Protein 5A10 (pdb70)

B-factor: mean 23.56, std 10.32, range [7.49, 71.98]

Secondary structure (DSSP, 8-state):
--SSPPPSS-EEEEEPP--EESPPPP-BS-EEEEETTEEEEE--B-STT-B-----EEEETTTTEEEE----BS--SS--BS-EEEEETTEEEEE--B-TT-PBP-EEEEETTTTEEEEEE-TT-TTSPPPEES-EEEE-SSEEEEE--EE--BTTB---B---EEEEETTTTEEEEPPP--TTSPPEES-EEEEETTEEEEEEEEEPPS-TTSPPBTTB--EEEEEEEEEETTTTEEEE---B-TTPPPS-BS-EEEEETTEEEEE--EEE-BTTBTSS--EE---EEEEETTT-BEEEE--SS--PPSEES-EEEEEEETTEEEEEEE--EETTS-B---EEEEEE-S--

Sequence (352 aa):
SPEFMARTLQGEWMKVEQKGGQVPAPRSSHGIAVIGDKLLYCFGGEDPPYESIDNDLYVFDFNTHTWSIAPANGDVPKTRVLGTRMVAVGTKLYVFGGRNKQLEFEDFYSYDTVKEEWKFLTKLDEKGGPEARTFHSMTSDENHVYVFGGVSKGGLLNATPFRFRTIEAYNIAEGKWAQLPDPGEDFEKRGMAGFLVVQGKLWVFYGFATANDPKIPTLYGSQDYESNRVHCCYDPATQKWTTEVETTGFEKPSRRSCCFAHAAVGKYIIIFGGEIERDPEAHQGPGTLSREGFALDTETLVWERYEGGPIKPSNRGWVASTTTTINGKKGLLVHGGKLMTNERTDEMYFFAVNSST

Radius of gyration: 18.96 Å; Cα contacts (8 Å, |Δi|>4): 1037; chains: 1; bounding box: 60×46×47 Å

Structure (mmCIF, N/CA/C/O backbone):
data_5A10
#
_entry.id   5A10
#
_cell.length_a   119.390
_cell.length_b   48.960
_cell.length_c   68.270
_cell.angle_alpha   90.00
_cell.angle_beta   109.71
_cell.angle_gamma   90.00
#
_symmetry.space_group_name_H-M   'C 1 2 1'
#
loop_
_entity.id
_entity.type
_entity.pdbx_description
1 polymer 'THIOCYANATE FORMING PROTEIN'
2 non-polymer 'ACETATE ION'
3 non-polymer 'SODIUM ION'
4 water water
#
loop_
_atom_site.group_PDB
_atom_site.id
_atom_site.type_symbol
_atom_site.label_atom_id
_atom_site.label_alt_id
_atom_site.label_comp_id
_atom_site.label_asym_id
_atom_site.label_entity_id
_atom_site.label_seq_id
_atom_site.pdbx_PDB_ins_code
_atom_site.Cartn_x
_atom_site.Cartn_y
_atom_site.Cartn_z
_atom_site.occupancy
_atom_site.B_iso_or_equiv
_atom_site.auth_seq_id
_atom_site.auth_comp_id
_atom_site.auth_asym_id
_atom_site.auth_atom_id
_atom_site.pdbx_PDB_model_num
ATOM 1 N N . SER A 1 5 ? 76.812 7.965 -25.321 1.00 71.98 -3 SER A N 1
ATOM 2 C CA . SER A 1 5 ? 76.160 8.415 -24.094 1.00 66.60 -3 SER A CA 1
ATOM 3 C C . SER A 1 5 ? 77.196 8.965 -23.108 1.00 54.67 -3 SER A C 1
ATOM 4 O O . SER A 1 5 ? 78.021 8.211 -22.604 1.00 52.07 -3 SER A O 1
ATOM 7 N N . PRO A 1 6 ? 77.153 10.279 -22.820 1.00 43.49 -2 PRO A N 1
ATOM 8 C CA . PRO A 1 6 ? 78.183 10.832 -21.926 1.00 43.66 -2 PRO A CA 1
ATOM 9 C C . PRO A 1 6 ? 78.078 10.287 -20.509 1.00 43.25 -2 PRO A C 1
ATOM 10 O O . PRO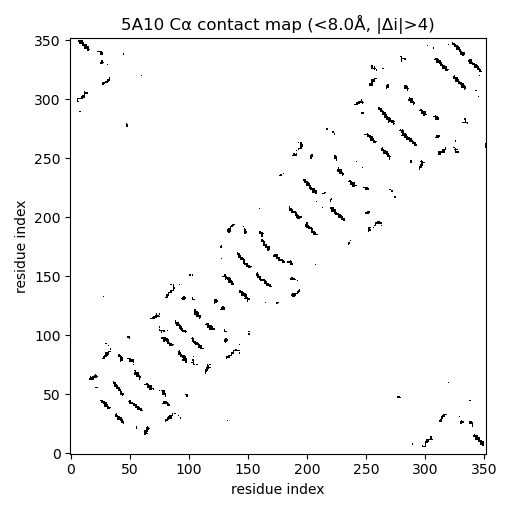 A 1 6 ? 76.998 9.867 -20.093 1.00 42.18 -2 PRO A O 1
ATOM 14 N N . GLU A 1 7 ? 79.183 10.318 -19.768 1.00 44.14 -1 GLU A N 1
ATOM 15 C CA . GLU A 1 7 ? 79.174 9.862 -18.388 1.00 43.90 -1 GLU A CA 1
ATOM 16 C C . GLU A 1 7 ? 78.198 10.689 -17.553 1.00 41.71 -1 GLU A C 1
ATOM 17 O O . GLU A 1 7 ? 77.405 10.141 -16.787 1.00 41.02 -1 GLU A O 1
ATOM 23 N N . PHE A 1 8 ? 78.267 12.010 -17.698 1.00 40.74 0 PHE A N 1
ATOM 24 C CA . PHE A 1 8 ? 77.399 12.911 -16.938 1.00 38.76 0 PHE A CA 1
ATOM 25 C C . PHE A 1 8 ? 76.081 13.126 -17.671 1.00 37.46 0 PHE A C 1
ATOM 26 O O . PHE A 1 8 ? 76.053 13.368 -18.885 1.00 37.76 0 PHE A O 1
ATOM 34 N N . MET A 1 9 ? 74.995 13.022 -16.908 1.00 36.50 1 MET A N 1
ATOM 35 C CA . MET A 1 9 ? 73.626 13.070 -17.425 1.00 38.57 1 MET A CA 1
ATOM 36 C C . MET A 1 9 ? 73.149 14.504 -17.699 1.00 37.14 1 MET A C 1
ATOM 37 O O . MET A 1 9 ? 73.072 15.319 -16.781 1.00 33.63 1 MET A O 1
ATOM 42 N N . ALA A 1 10 ? 72.824 14.811 -18.951 1.00 33.44 2 ALA A N 1
ATOM 43 C CA . ALA A 1 10 ? 72.135 16.063 -19.274 1.00 33.33 2 ALA A CA 1
ATOM 44 C C . ALA A 1 10 ? 70.638 15.890 -19.034 1.00 30.67 2 ALA A C 1
ATOM 45 O O . ALA A 1 10 ? 70.130 14.766 -19.061 1.00 32.57 2 ALA A O 1
ATOM 47 N N . ARG A 1 11 ? 69.920 16.991 -18.806 1.00 29.27 3 ARG A N 1
ATOM 48 C CA . ARG A 1 11 ? 68.476 16.900 -18.585 1.00 28.71 3 ARG A CA 1
ATOM 49 C C . ARG A 1 11 ? 67.725 16.480 -19.853 1.00 30.93 3 ARG A C 1
ATOM 50 O O . ARG A 1 11 ? 68.087 16.868 -20.972 1.00 34.85 3 ARG A O 1
ATOM 58 N N . THR A 1 12 ? 66.674 15.689 -19.658 1.00 27.63 4 THR A N 1
ATOM 59 C CA . THR A 1 12 ? 65.938 15.081 -20.762 1.00 28.14 4 THR A CA 1
ATOM 60 C C . THR A 1 12 ? 64.978 16.053 -21.423 1.00 32.80 4 THR A C 1
ATOM 61 O O . THR A 1 12 ? 65.028 16.245 -22.639 1.00 31.81 4 THR A O 1
ATOM 65 N N . LEU A 1 13 ? 64.100 16.656 -20.623 1.00 29.40 5 LEU A N 1
ATOM 66 C CA . LEU A 1 13 ? 63.185 17.658 -21.138 1.00 27.31 5 LEU A CA 1
ATOM 67 C C . LEU A 1 13 ? 63.916 18.987 -21.231 1.00 27.81 5 LEU A C 1
ATOM 68 O O . LEU A 1 13 ? 64.262 19.597 -20.209 1.00 36.63 5 LEU A O 1
ATOM 73 N N . GLN A 1 14 ? 64.165 19.417 -22.455 1.00 28.96 6 GLN A N 1
ATOM 74 C CA . GLN A 1 14 ? 64.907 20.639 -22.703 1.00 26.29 6 GLN A CA 1
ATOM 75 C C . GLN A 1 14 ? 64.001 21.693 -23.312 1.00 27.79 6 GLN A C 1
ATOM 76 O O . GLN A 1 14 ? 63.098 21.390 -24.084 1.00 29.99 6 GLN A O 1
ATOM 82 N N . GLY A 1 15 ? 64.265 22.939 -22.956 1.00 25.70 7 GLY A N 1
ATOM 83 C CA . GLY A 1 15 ? 63.443 24.029 -23.417 1.00 25.16 7 GLY A CA 1
ATOM 84 C C . GLY A 1 15 ? 63.987 25.343 -22.925 1.00 25.52 7 GLY A C 1
ATOM 85 O O . GLY A 1 15 ? 65.068 25.410 -22.343 1.00 27.18 7 GLY A O 1
ATOM 86 N N . GLU A 1 16 ? 63.226 26.400 -23.154 1.00 25.60 8 GLU A N 1
ATOM 87 C CA . GLU A 1 16 ? 63.667 27.739 -22.830 1.00 22.71 8 GLU A CA 1
ATOM 88 C C . GLU A 1 16 ? 62.530 28.493 -22.158 1.00 23.30 8 GLU A C 1
ATOM 89 O O . GLU A 1 16 ? 61.416 28.548 -22.695 1.00 22.70 8 GLU A O 1
ATOM 95 N N . TRP A 1 17 ? 62.806 29.065 -20.989 1.00 20.94 9 TRP A N 1
ATOM 96 C CA . TRP A 1 17 ? 61.877 29.994 -20.361 1.00 19.95 9 TRP A CA 1
ATOM 97 C C . TRP A 1 17 ? 61.988 31.349 -21.041 1.00 21.06 9 TRP A C 1
ATOM 98 O O . TRP A 1 17 ? 63.088 31.851 -21.278 1.00 22.69 9 TRP A O 1
ATOM 109 N N . MET A 1 18 ? 60.834 31.947 -21.329 1.00 21.57 10 MET A N 1
ATOM 110 C CA . MET A 1 18 ? 60.769 33.263 -21.945 1.00 21.46 10 MET A CA 1
ATOM 111 C C . MET A 1 18 ? 59.786 34.104 -21.153 1.00 22.24 10 MET A C 1
ATOM 112 O O . MET A 1 18 ? 58.755 33.600 -20.709 1.00 20.74 10 MET A O 1
ATOM 117 N N . LYS A 1 19 ? 60.102 35.378 -20.954 1.00 21.42 11 LYS A N 1
ATOM 118 C CA . LYS A 1 19 ? 59.138 36.317 -20.394 1.00 20.03 11 LYS A CA 1
ATOM 119 C C . LYS A 1 19 ? 58.386 36.923 -21.575 1.00 19.75 11 LYS A C 1
ATOM 120 O O . LYS A 1 19 ? 58.994 37.490 -22.484 1.00 21.82 11 LYS A O 1
ATOM 126 N N . VAL A 1 20 ? 57.064 36.779 -21.578 1.00 19.46 12 VAL A N 1
ATOM 127 C CA . VAL A 1 20 ? 56.264 37.256 -22.707 1.00 19.15 12 VAL A CA 1
ATOM 128 C C . VAL A 1 20 ? 56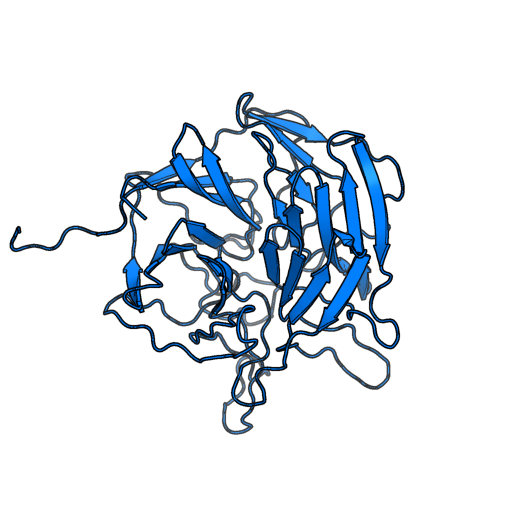.096 38.766 -22.577 1.00 19.52 12 VAL A C 1
ATOM 129 O O . VAL A 1 20 ? 55.608 39.272 -21.566 1.00 18.87 12 VAL A O 1
ATOM 133 N N . GLU A 1 21 ? 56.506 39.487 -23.611 1.00 21.57 13 GLU A N 1
ATOM 134 C CA . GLU A 1 21 ? 56.397 40.936 -23.610 1.00 22.50 13 GLU A CA 1
ATOM 135 C C . GLU A 1 21 ? 54.935 41.344 -23.680 1.00 21.26 13 GLU A C 1
ATOM 136 O O . GLU A 1 21 ? 54.176 40.807 -24.483 1.00 21.35 13 GLU A O 1
ATOM 142 N N . GLN A 1 22 ? 54.548 42.283 -22.826 1.00 20.64 14 GLN A N 1
ATOM 143 C CA . GLN A 1 22 ? 53.219 42.864 -22.857 1.00 22.14 14 GLN A CA 1
ATOM 144 C C . GLN A 1 22 ? 53.357 44.350 -23.145 1.00 29.14 14 GLN A C 1
ATOM 145 O O . GLN A 1 22 ? 53.805 45.126 -22.296 1.00 28.96 14 GLN A O 1
ATOM 151 N N . LYS A 1 23 ? 52.989 44.743 -24.361 1.00 26.25 15 LYS A N 1
ATOM 152 C CA . LYS A 1 23 ? 53.281 46.091 -24.829 1.00 30.58 15 LYS A CA 1
ATOM 153 C C . LYS A 1 23 ? 52.308 47.092 -24.238 1.00 37.17 15 LYS A C 1
ATOM 154 O O . LYS A 1 23 ? 52.689 48.208 -23.889 1.00 56.62 15 LYS A O 1
ATOM 159 N N . GLY A 1 24 ? 51.052 46.691 -24.119 1.00 32.17 16 GLY A N 1
ATOM 160 C CA . GLY A 1 24 ? 50.048 47.539 -23.512 1.00 38.66 16 GLY A CA 1
ATOM 161 C C . GLY A 1 24 ? 48.645 47.178 -23.954 1.00 36.28 16 GLY A C 1
ATOM 162 O O . GLY A 1 24 ? 48.332 46.008 -24.174 1.00 28.01 16 GLY A O 1
ATOM 163 N N . GLY A 1 25 ? 47.808 48.203 -24.093 1.00 40.23 17 GLY A N 1
ATOM 164 C CA . GLY A 1 25 ? 46.396 48.022 -24.390 1.00 39.75 17 GLY A CA 1
ATOM 165 C C . GLY A 1 25 ? 45.561 48.119 -23.125 1.00 39.43 17 GLY A C 1
ATOM 166 O O . GLY A 1 25 ? 45.916 48.835 -22.184 1.00 44.52 17 GLY A O 1
ATOM 167 N N . GLN A 1 26 ? 44.451 47.389 -23.102 1.00 27.29 18 GLN A N 1
ATOM 168 C CA . GLN A 1 26 ? 43.578 47.335 -21.935 1.00 30.12 18 GLN A CA 1
ATOM 169 C C . GLN A 1 26 ? 44.008 46.170 -21.042 1.00 36.44 18 GLN A C 1
ATOM 170 O O . GLN A 1 26 ? 43.353 45.128 -20.980 1.00 32.89 18 GLN A O 1
ATOM 176 N N . VAL A 1 27 ? 45.112 46.399 -20.339 1.00 28.08 19 VAL A N 1
ATOM 177 C CA . VAL A 1 27 ? 45.853 45.389 -19.595 1.00 36.77 19 VAL A CA 1
ATOM 178 C C . VAL A 1 27 ? 45.170 45.012 -18.281 1.00 36.85 19 VAL A C 1
ATOM 179 O O . VAL A 1 27 ? 44.747 45.886 -17.523 1.00 28.11 19 VAL A O 1
ATOM 183 N N . PRO A 1 28 ? 45.073 43.707 -17.991 1.00 25.52 20 PRO A N 1
ATOM 184 C CA . PRO A 1 28 ? 44.363 43.349 -16.760 1.00 19.15 20 PRO A CA 1
ATOM 185 C C . PRO A 1 28 ? 45.167 43.644 -15.496 1.00 18.96 20 PRO A C 1
ATOM 186 O O . PRO A 1 28 ? 46.367 43.404 -15.453 1.00 18.59 20 PRO A O 1
ATOM 190 N N . ALA A 1 29 ? 44.479 44.154 -14.481 1.00 18.74 21 ALA A N 1
ATOM 191 C CA . ALA A 1 29 ? 45.084 44.326 -13.173 1.00 17.36 21 ALA A CA 1
ATOM 192 C C . ALA A 1 29 ? 45.696 43.006 -12.730 1.00 17.42 21 ALA A C 1
ATOM 193 O O . ALA A 1 29 ? 45.206 41.918 -13.093 1.00 17.99 21 ALA A O 1
ATOM 195 N N . PRO A 1 30 ? 46.772 43.079 -11.938 1.00 15.76 22 PRO A N 1
ATOM 196 C CA . PRO A 1 30 ? 47.393 41.852 -11.423 1.00 14.96 22 PRO A CA 1
ATOM 197 C C . PRO A 1 30 ? 46.404 40.973 -10.661 1.00 14.66 22 PRO A C 1
ATOM 198 O O . PRO A 1 30 ? 45.519 41.468 -9.962 1.00 16.18 22 PRO A O 1
ATOM 202 N N . ARG A 1 31 ? 46.552 39.657 -10.779 1.00 12.06 23 ARG A N 1
ATOM 203 C CA . ARG A 1 31 ? 45.578 38.750 -10.202 1.00 11.84 23 ARG A CA 1
ATOM 204 C C . ARG A 1 31 ? 46.178 37.380 -9.977 1.00 11.80 23 ARG A C 1
ATOM 205 O O . ARG A 1 31 ? 47.103 36.981 -10.676 1.00 11.25 23 ARG A O 1
ATOM 213 N N . SER A 1 32 ? 45.615 36.665 -9.014 1.00 11.74 24 SER A N 1
ATOM 214 C CA . SER A 1 32 ? 45.800 35.220 -8.877 1.00 10.42 24 SER A CA 1
ATOM 215 C C . SER A 1 32 ? 44.447 34.517 -8.977 1.00 10.39 24 SER A C 1
ATOM 216 O O . SER A 1 32 ? 43.417 35.163 -9.061 1.00 11.35 24 SER A O 1
ATOM 219 N N . SER A 1 33 ? 44.458 33.195 -8.896 1.00 10.99 25 SER A N 1
ATOM 220 C CA . SER A 1 33 ? 43.229 32.428 -8.706 1.00 9.45 25 SER A CA 1
ATOM 221 C C . SER A 1 33 ? 42.233 32.642 -9.834 1.00 12.30 25 SER A C 1
ATOM 222 O O . SER A 1 33 ? 41.021 32.652 -9.613 1.00 13.76 25 SER A O 1
ATOM 225 N N . HIS A 1 34 ? 42.744 32.767 -11.055 1.00 10.50 26 HIS A N 1
ATOM 226 C CA . HIS A 1 34 ? 41.958 33.081 -12.231 1.00 11.64 26 HIS A CA 1
ATOM 227 C C . HIS A 1 34 ? 42.098 32.006 -13.302 1.00 11.50 26 HIS A C 1
ATOM 228 O O . HIS A 1 34 ? 42.843 31.055 -13.142 1.00 11.83 26 HIS A O 1
ATOM 235 N N . GLY A 1 35 ? 41.359 32.181 -14.394 1.00 11.31 27 GLY A N 1
ATOM 236 C CA . GLY A 1 35 ? 41.429 31.253 -15.505 1.00 12.57 27 GLY A CA 1
ATOM 237 C C . GLY A 1 35 ? 41.956 31.855 -16.789 1.00 10.32 27 GLY A C 1
ATOM 238 O O . GLY A 1 35 ? 41.601 32.976 -17.138 1.00 11.89 27 GLY A O 1
ATOM 239 N N . ILE A 1 36 ? 42.789 31.091 -17.478 1.00 10.72 28 ILE A N 1
ATOM 240 C CA . ILE A 1 36 ? 43.227 31.443 -18.823 1.00 11.38 28 ILE A CA 1
ATOM 241 C C . ILE A 1 36 ? 43.071 30.263 -19.761 1.00 14.00 28 ILE A C 1
ATOM 242 O O . ILE A 1 36 ? 43.045 29.101 -19.338 1.00 13.52 28 ILE A O 1
ATOM 247 N N . ALA A 1 37 ? 42.964 30.581 -21.046 1.00 11.50 29 ALA A N 1
ATOM 248 C CA . ALA A 1 37 ? 42.911 29.563 -22.092 1.00 12.13 29 ALA A CA 1
ATOM 249 C C . ALA A 1 37 ? 43.290 30.216 -23.403 1.00 13.35 29 ALA A C 1
ATOM 250 O O . ALA A 1 37 ? 43.114 31.420 -23.544 1.00 14.25 29 ALA A O 1
ATOM 252 N N . VAL A 1 38 ? 43.802 29.439 -24.362 1.00 13.83 30 VAL A N 1
ATOM 253 C CA . VAL A 1 38 ? 44.188 29.964 -25.663 1.00 15.56 30 VAL A CA 1
ATOM 254 C C . VAL A 1 38 ? 43.358 29.364 -26.776 1.00 15.17 30 VAL A C 1
ATOM 255 O O . VAL A 1 38 ? 43.070 28.163 -26.776 1.00 18.54 30 VAL A O 1
ATOM 259 N N . ILE A 1 39 ? 42.958 30.231 -27.705 1.00 14.11 31 ILE A N 1
ATOM 260 C CA . ILE A 1 39 ? 42.383 29.810 -28.973 1.00 15.92 31 ILE A CA 1
ATOM 261 C C . ILE A 1 39 ? 43.158 30.514 -30.065 1.00 16.72 31 ILE A C 1
ATOM 262 O O . ILE A 1 39 ? 43.229 31.742 -30.105 1.00 17.90 31 ILE A O 1
ATOM 267 N N . GLY A 1 40 ? 43.759 29.722 -30.938 1.00 22.04 32 GLY A N 1
ATOM 268 C CA . GLY A 1 40 ? 44.575 30.270 -31.998 1.00 24.01 32 GLY A CA 1
ATOM 269 C C . GLY A 1 40 ? 45.741 31.016 -31.387 1.00 20.88 32 GLY A C 1
ATOM 270 O O . GLY A 1 40 ? 46.453 30.478 -30.542 1.00 24.76 32 GLY A O 1
ATOM 271 N N . ASP A 1 41 ? 45.927 32.259 -31.813 1.00 21.87 33 ASP A N 1
ATOM 272 C CA . ASP A 1 41 ? 47.019 33.086 -31.310 1.00 20.88 33 ASP A CA 1
ATOM 273 C C . ASP A 1 41 ? 46.565 34.062 -30.219 1.00 22.88 33 ASP A C 1
ATOM 274 O O . ASP A 1 41 ? 47.233 35.065 -29.954 1.00 20.83 33 ASP A O 1
ATOM 279 N N . LYS A 1 42 ? 45.441 33.766 -29.577 1.00 18.10 34 LYS A N 1
ATOM 280 C CA . LYS A 1 42 ? 44.920 34.645 -28.528 1.00 16.95 34 LYS A CA 1
ATOM 281 C C . LYS A 1 42 ? 44.734 33.969 -27.178 1.00 15.92 34 LYS A C 1
ATOM 282 O O . LYS A 1 42 ? 44.164 32.882 -27.077 1.00 16.57 34 LYS A O 1
ATOM 288 N N A LEU A 1 43 ? 45.221 34.638 -26.141 0.62 14.75 35 LEU A N 1
ATOM 289 N N B LEU A 1 43 ? 45.225 34.640 -26.143 0.38 14.78 35 LEU A N 1
ATOM 290 C CA A LEU A 1 43 ? 45.035 34.196 -24.766 0.62 14.23 35 LEU A CA 1
ATOM 291 C CA B LEU A 1 43 ? 45.031 34.224 -24.762 0.38 14.14 35 LEU A CA 1
ATOM 292 C C A LEU A 1 43 ? 43.863 34.946 -24.144 0.62 13.03 35 LEU A C 1
ATOM 293 C C B LEU A 1 43 ? 43.821 34.945 -24.196 0.38 14.49 35 LEU A C 1
ATOM 294 O O A LEU A 1 43 ? 43.784 36.167 -24.232 0.62 17.21 35 LEU A O 1
ATOM 295 O O B LEU A 1 43 ? 43.674 36.150 -24.377 0.38 13.41 35 LEU A O 1
ATOM 304 N N . TYR A 1 44 ? 42.959 34.204 -23.509 1.00 12.43 36 TYR A N 1
ATOM 305 C CA . TYR A 1 44 ? 41.803 34.775 -22.830 1.00 12.91 36 TYR A CA 1
ATOM 306 C C . TYR A 1 44 ? 42.001 34.622 -21.318 1.00 12.51 36 TYR A C 1
ATOM 307 O O . TYR A 1 44 ? 42.567 33.634 -20.854 1.00 11.53 36 TYR A O 1
ATOM 316 N N . CYS A 1 45 ? 41.539 35.618 -20.570 1.00 11.67 37 CYS A N 1
ATOM 317 C CA . CYS A 1 45 ? 41.767 35.705 -19.138 1.00 12.34 37 CYS A CA 1
ATOM 318 C C . CYS A 1 45 ? 40.495 36.177 -18.443 1.00 12.42 37 CYS A C 1
ATOM 319 O O . CYS A 1 45 ? 39.933 37.204 -18.816 1.00 13.25 37 CYS A O 1
ATOM 322 N N . PHE A 1 46 ? 40.063 35.445 -17.424 1.00 11.14 38 PHE A N 1
ATOM 323 C CA . PHE A 1 46 ? 38.833 35.759 -16.698 1.00 11.32 38 PHE A CA 1
ATOM 324 C C . PHE A 1 46 ? 38.962 35.470 -15.204 1.00 11.25 38 PHE A C 1
ATOM 325 O O . PHE A 1 46 ? 39.548 34.458 -14.800 1.00 11.24 38 PHE A O 1
ATOM 333 N N . GLY A 1 47 ? 38.429 36.373 -14.386 1.00 11.98 39 GLY A N 1
ATOM 334 C CA . GLY A 1 47 ? 38.362 36.159 -12.951 1.00 13.64 39 GLY A CA 1
ATOM 335 C C . GLY A 1 47 ? 39.626 36.593 -12.255 1.00 11.85 39 GLY A C 1
ATOM 336 O O . GLY A 1 47 ? 40.556 37.083 -12.878 1.00 12.74 39 GLY A O 1
ATOM 337 N N . GLY A 1 48 ? 39.693 36.359 -10.961 1.00 12.64 40 GLY A N 1
ATOM 338 C CA . GLY A 1 48 ? 40.896 36.691 -10.231 1.00 16.11 40 GLY A CA 1
ATOM 339 C C . GLY A 1 48 ? 40.674 37.220 -8.843 1.00 12.78 40 GLY A C 1
ATOM 340 O O . GLY A 1 48 ? 39.598 37.699 -8.480 1.00 14.07 40 GLY A O 1
ATOM 341 N N . GLU A 1 49 ? 41.758 37.149 -8.086 1.00 13.60 41 GLU A N 1
ATOM 342 C CA . GLU A 1 49 ? 41.818 37.547 -6.678 1.00 13.16 41 GLU A CA 1
ATOM 343 C C . GLU A 1 49 ? 42.920 38.577 -6.446 1.00 13.41 41 GLU A C 1
ATOM 344 O O . GLU A 1 49 ? 44.051 38.354 -6.888 1.00 12.95 41 GLU A O 1
ATOM 350 N N . ASP A 1 50 ? 42.564 39.684 -5.784 1.00 14.25 42 ASP A N 1
ATOM 351 C CA . ASP A 1 50 ? 43.486 40.736 -5.308 1.00 15.55 42 ASP A CA 1
ATOM 352 C C . ASP A 1 50 ? 42.626 41.879 -4.790 1.00 18.07 42 ASP A C 1
ATOM 353 O O . ASP A 1 50 ? 41.782 42.350 -5.532 1.00 18.76 42 ASP A O 1
ATOM 358 N N . PRO A 1 51 ? 42.830 42.336 -3.537 1.00 17.21 43 PRO A N 1
ATOM 359 C CA . PRO A 1 51 ? 43.683 41.776 -2.485 1.00 17.39 43 PRO A CA 1
ATOM 360 C C . PRO A 1 51 ? 43.187 40.401 -2.048 1.00 17.06 43 PRO A C 1
ATOM 361 O O . PRO A 1 51 ? 42.219 39.878 -2.623 1.00 16.50 43 PRO A O 1
ATOM 365 N N . PRO A 1 52 ? 43.839 39.804 -1.048 1.00 16.28 44 PRO A N 1
ATOM 366 C CA . PRO A 1 52 ? 43.402 38.478 -0.608 1.00 18.61 44 PRO A CA 1
ATOM 367 C C . PRO A 1 52 ? 41.917 38.429 -0.274 1.00 16.77 44 PRO A C 1
ATOM 368 O O . PRO A 1 52 ? 41.368 39.340 0.361 1.00 18.99 44 PRO A O 1
ATOM 372 N N . TYR A 1 53 ? 41.290 37.365 -0.770 1.00 16.66 45 TYR A N 1
ATOM 373 C CA . TYR A 1 53 ? 39.879 37.065 -0.534 1.00 18.47 45 TYR A CA 1
ATOM 374 C C . TYR A 1 53 ? 38.904 37.969 -1.288 1.00 19.33 45 TYR A C 1
ATOM 375 O O . TYR A 1 53 ? 37.697 37.807 -1.125 1.00 24.02 45 TYR A O 1
ATOM 384 N N . GLU A 1 54 ? 39.408 38.879 -2.126 1.00 18.48 46 GLU A N 1
ATOM 385 C CA . GLU A 1 54 ? 38.552 39.794 -2.889 1.00 19.05 46 GLU A CA 1
ATOM 386 C C . GLU A 1 54 ? 38.618 39.482 -4.368 1.00 18.28 46 GLU A C 1
ATOM 387 O O . GLU A 1 54 ? 39.708 39.340 -4.935 1.00 18.15 46 GLU A O 1
ATOM 393 N N . SER A 1 55 ? 37.462 39.358 -5.010 1.00 16.56 47 SER A N 1
ATOM 394 C CA . SER A 1 55 ? 37.449 39.283 -6.463 1.00 16.29 47 SER A CA 1
ATOM 395 C C . SER A 1 55 ? 37.638 40.681 -7.065 1.00 15.73 47 SER A C 1
ATOM 396 O O . SER A 1 55 ? 37.666 41.691 -6.348 1.00 19.18 47 SER A O 1
ATOM 399 N N . ILE A 1 56 ? 37.755 40.738 -8.390 1.00 17.92 48 ILE A N 1
ATOM 400 C CA . ILE A 1 56 ? 38.221 41.946 -9.073 1.00 16.97 48 ILE A CA 1
ATOM 401 C C . ILE A 1 56 ? 37.241 42.473 -10.126 1.00 17.55 48 ILE A C 1
ATOM 402 O O . ILE A 1 56 ? 36.759 43.615 -10.039 1.00 20.60 48 ILE A O 1
ATOM 407 N N . ASP A 1 57 ? 36.951 41.655 -11.132 1.00 15.89 49 ASP A N 1
ATOM 408 C CA . ASP A 1 57 ? 36.188 42.118 -12.269 1.00 15.80 49 ASP A CA 1
ATOM 409 C C . ASP A 1 57 ? 35.554 40.921 -12.986 1.00 15.11 49 ASP A C 1
ATOM 410 O O . ASP A 1 57 ? 35.741 39.774 -12.566 1.00 16.38 49 ASP A O 1
ATOM 415 N N . ASN A 1 58 ? 34.785 41.185 -14.040 1.00 15.46 50 ASN A N 1
ATOM 416 C CA . ASN A 1 58 ? 34.217 40.121 -14.858 1.00 15.70 50 ASN A CA 1
ATOM 417 C C . ASN A 1 58 ? 34.413 40.380 -16.346 1.00 15.97 50 ASN A C 1
ATOM 418 O O . ASN A 1 58 ? 33.717 39.810 -17.179 1.00 15.69 50 ASN A O 1
ATOM 423 N N . ASP A 1 59 ? 35.407 41.196 -16.679 1.00 14.19 51 ASP A N 1
ATOM 424 C CA . ASP A 1 59 ? 35.793 41.383 -18.072 1.00 14.41 51 ASP A CA 1
ATOM 425 C C . ASP A 1 59 ? 36.484 40.141 -18.585 1.00 13.37 51 ASP A C 1
ATOM 426 O O . ASP A 1 59 ? 37.128 39.402 -17.826 1.00 13.88 51 ASP A O 1
ATOM 431 N N . LEU A 1 60 ? 36.337 39.901 -19.874 1.00 13.97 52 LEU A N 1
ATOM 432 C CA . LEU A 1 60 ? 37.097 38.866 -20.553 1.00 12.89 52 LEU A CA 1
ATOM 433 C C . LEU A 1 60 ? 38.244 39.532 -21.292 1.00 14.83 52 LEU A C 1
ATOM 434 O O . LEU A 1 60 ? 38.047 40.185 -22.306 1.00 14.51 52 LEU A O 1
ATOM 439 N N . TYR A 1 61 ? 39.444 39.397 -20.752 1.00 13.02 53 TYR A N 1
ATOM 440 C CA . TYR A 1 61 ? 40.615 40.025 -21.353 1.00 13.44 53 TYR A CA 1
ATOM 441 C C . TYR A 1 61 ? 41.223 39.132 -22.418 1.00 14.58 53 TYR A C 1
ATOM 442 O O . TYR A 1 61 ? 41.252 37.907 -22.265 1.00 13.42 53 TYR A O 1
ATOM 451 N N . VAL A 1 62 ? 41.745 39.741 -23.476 1.00 14.39 54 VAL A N 1
ATOM 452 C CA . VAL A 1 62 ? 42.274 39.008 -24.616 1.00 17.03 54 VAL A CA 1
ATOM 453 C C . VAL A 1 62 ? 43.676 39.521 -24.950 1.00 16.26 54 VAL A C 1
ATOM 454 O O . VAL A 1 62 ? 43.849 40.720 -25.187 1.00 17.05 54 VAL A O 1
ATOM 458 N N . PHE A 1 63 ? 44.667 38.631 -24.942 1.00 15.86 55 PHE A N 1
ATOM 459 C CA . PHE A 1 63 ? 46.047 38.966 -25.293 1.00 16.68 55 PHE A CA 1
ATOM 460 C C . PHE A 1 63 ? 46.382 38.324 -26.632 1.00 16.04 55 PHE A C 1
ATOM 461 O O . PHE A 1 63 ? 46.216 37.120 -26.807 1.00 18.77 55 PHE A O 1
ATOM 469 N N . ASP A 1 64 ? 46.811 39.137 -27.586 1.00 18.50 56 ASP A N 1
ATOM 470 C CA . ASP A 1 64 ? 47.217 38.647 -28.893 1.00 18.94 56 ASP A CA 1
ATOM 471 C C . ASP A 1 64 ? 48.726 38.425 -28.881 1.00 19.15 56 ASP A C 1
ATOM 472 O O . ASP A 1 64 ? 49.481 39.364 -28.643 1.00 19.17 56 ASP A O 1
ATOM 477 N N . PHE A 1 65 ? 49.162 37.196 -29.154 1.00 18.53 57 PHE A N 1
ATOM 478 C CA . PHE A 1 65 ? 50.586 36.866 -29.114 1.00 19.17 57 PHE A CA 1
ATOM 479 C C . PHE A 1 65 ? 51.381 37.401 -30.288 1.00 23.24 57 PHE A C 1
ATOM 480 O O . PHE A 1 65 ? 52.603 37.469 -30.212 1.00 23.92 57 PHE A O 1
ATOM 488 N N . ASN A 1 66 ? 50.709 37.765 -31.373 1.00 22.44 58 ASN A N 1
ATOM 489 C CA . ASN A 1 66 ? 51.413 38.372 -32.494 1.00 24.06 58 ASN A CA 1
ATOM 490 C C . ASN A 1 66 ? 51.670 39.856 -32.245 1.00 23.60 58 ASN A C 1
ATOM 491 O O . ASN A 1 66 ? 52.726 40.365 -32.600 1.00 26.24 58 ASN A O 1
ATOM 496 N N . THR A 1 67 ? 50.710 40.541 -31.630 1.00 22.75 59 THR A N 1
ATOM 497 C CA . THR A 1 67 ? 50.818 41.983 -31.406 1.00 23.31 59 THR A CA 1
ATOM 498 C C . THR A 1 67 ? 51.341 42.308 -30.012 1.00 23.13 59 THR A C 1
ATOM 499 O O . THR A 1 67 ? 51.777 43.425 -29.755 1.00 23.40 59 THR A O 1
ATOM 503 N N . HIS A 1 68 ? 51.287 41.317 -29.125 1.00 21.26 60 HIS A N 1
ATOM 504 C CA . HIS A 1 68 ? 51.674 41.477 -27.720 1.00 22.32 60 HIS A CA 1
ATOM 505 C C . HIS A 1 68 ? 50.873 42.575 -27.020 1.00 22.93 60 HIS A C 1
ATOM 506 O O . HIS A 1 68 ? 51.392 43.280 -26.165 1.00 21.61 60 HIS A O 1
ATOM 513 N N . THR A 1 69 ? 49.596 42.696 -27.372 1.00 21.42 61 THR A N 1
ATOM 514 C CA . THR A 1 69 ? 48.725 43.693 -26.756 1.00 19.75 61 THR A CA 1
ATOM 515 C C . THR A 1 69 ? 47.429 43.074 -26.222 1.00 20.37 61 THR A C 1
ATOM 516 O O . THR A 1 69 ? 46.953 42.044 -26.727 1.00 19.60 61 THR A O 1
ATOM 520 N N . TRP A 1 70 ? 46.861 43.739 -25.216 1.00 20.06 62 TRP A N 1
ATOM 521 C CA . TRP A 1 70 ? 45.625 43.314 -24.559 1.00 19.08 62 TRP A CA 1
ATOM 522 C C . TRP A 1 70 ? 44.427 44.124 -25.038 1.00 21.58 62 TRP A C 1
ATOM 523 O O . TRP A 1 70 ? 44.550 45.321 -25.363 1.00 22.48 62 TRP A O 1
ATOM 534 N N . SER A 1 71 ? 43.269 43.471 -25.049 1.00 19.02 63 SER A N 1
ATOM 535 C CA . SER A 1 71 ? 41.992 44.146 -25.319 1.00 18.65 63 SER A CA 1
ATOM 536 C C . SER A 1 71 ? 40.939 43.485 -24.438 1.00 16.98 63 SER A C 1
ATOM 537 O O . SER A 1 71 ? 41.234 42.491 -23.750 1.00 16.69 63 SER A O 1
ATOM 540 N N . ILE A 1 72 ? 39.732 44.036 -24.416 1.00 18.23 64 ILE A N 1
ATOM 541 C CA . ILE A 1 72 ? 38.620 43.455 -23.668 1.00 16.33 64 ILE A CA 1
ATOM 542 C C . ILE A 1 72 ? 37.588 42.958 -24.672 1.00 18.41 64 ILE A C 1
ATOM 543 O O . ILE A 1 72 ? 37.163 43.711 -25.548 1.00 19.91 64 ILE A O 1
ATOM 548 N N . ALA A 1 73 ? 37.217 41.687 -24.563 1.00 16.33 65 ALA A N 1
ATOM 549 C CA . ALA A 1 73 ? 36.272 41.082 -25.485 1.00 16.52 65 ALA A CA 1
ATOM 550 C C . ALA A 1 73 ? 34.898 41.711 -25.287 1.00 17.58 65 ALA A C 1
ATOM 551 O O . ALA A 1 73 ? 34.522 42.035 -24.171 1.00 18.09 65 ALA A O 1
ATOM 553 N N . PRO A 1 74 ? 34.136 41.882 -26.372 1.00 18.62 66 PRO A N 1
ATOM 554 C CA . PRO A 1 74 ? 32.804 42.471 -26.229 1.00 18.39 66 PRO A CA 1
ATOM 555 C C . PRO A 1 74 ? 31.951 41.723 -25.195 1.00 16.70 66 PRO A C 1
ATOM 556 O O . PRO A 1 74 ? 31.808 40.503 -25.259 1.00 18.01 66 PRO A O 1
ATOM 560 N N . ALA A 1 75 ? 31.400 42.475 -24.244 1.00 18.40 67 ALA A N 1
ATOM 561 C CA . ALA A 1 75 ? 30.592 41.910 -23.169 1.00 18.37 67 ALA A CA 1
ATOM 562 C C . ALA A 1 75 ? 29.125 41.788 -23.583 1.00 20.47 67 ALA A C 1
ATOM 563 O O . ALA A 1 75 ? 28.235 42.438 -23.013 1.00 22.49 67 ALA A O 1
ATOM 565 N N . ASN A 1 76 ? 28.895 40.951 -24.586 1.00 17.36 68 ASN A N 1
ATOM 566 C CA . ASN A 1 76 ? 27.559 40.705 -25.130 1.00 20.28 68 ASN A CA 1
ATOM 567 C C . ASN A 1 76 ? 26.993 39.397 -24.626 1.00 18.48 68 ASN A C 1
ATOM 568 O O . ASN A 1 76 ? 27.726 38.532 -24.180 1.00 16.56 68 ASN A O 1
ATOM 573 N N . GLY A 1 77 ? 25.680 39.255 -24.706 1.00 20.82 69 GLY A N 1
ATOM 574 C CA . GLY A 1 77 ? 25.006 38.036 -24.295 1.00 19.65 69 GLY A CA 1
ATOM 575 C C . GLY A 1 77 ? 24.765 37.993 -22.794 1.00 21.39 69 GLY A C 1
ATOM 576 O O . GLY A 1 77 ? 24.577 39.025 -22.149 1.00 21.75 69 GLY A O 1
ATOM 577 N N . ASP A 1 78 ? 24.800 36.785 -22.238 1.00 17.82 70 ASP A N 1
ATOM 578 C CA . ASP A 1 78 ? 24.580 36.571 -20.811 1.00 18.60 70 ASP A CA 1
ATOM 579 C C . ASP A 1 78 ? 25.887 36.794 -20.053 1.00 17.65 70 ASP A C 1
ATOM 580 O O . ASP A 1 78 ? 26.597 35.829 -19.726 1.00 17.65 70 ASP A O 1
ATOM 585 N N . VAL A 1 79 ? 26.233 38.051 -19.792 1.00 19.34 71 VAL A N 1
ATOM 586 C CA . VAL A 1 79 ? 27.490 38.354 -19.106 1.00 19.79 71 VAL A CA 1
ATOM 587 C C . VAL A 1 79 ? 27.492 37.690 -17.733 1.00 16.69 71 VAL A C 1
ATOM 588 O O . VAL A 1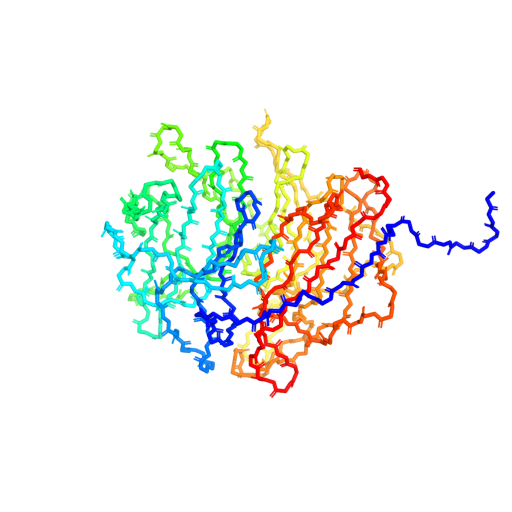 79 ? 26.512 37.793 -17.001 1.00 18.78 71 VAL A O 1
ATOM 592 N N . PRO A 1 80 ? 28.584 37.002 -17.372 1.00 17.29 72 PRO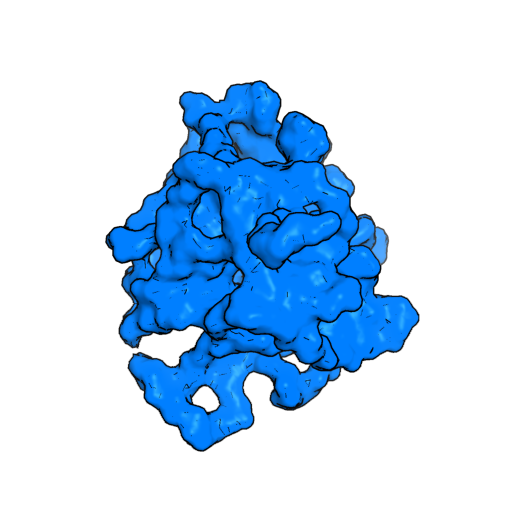 A N 1
ATOM 593 C CA . PRO A 1 80 ? 28.581 36.318 -16.074 1.00 20.02 72 PRO A CA 1
ATOM 594 C C . PRO A 1 80 ? 28.246 37.276 -14.943 1.00 21.02 72 PRO A C 1
ATOM 595 O O . PRO A 1 80 ? 28.785 38.376 -14.902 1.00 21.77 72 PRO A O 1
ATOM 599 N N . LYS A 1 81 ? 27.345 36.870 -14.057 1.00 19.36 73 LYS A N 1
ATOM 600 C CA . LYS A 1 81 ? 26.719 37.843 -13.153 1.00 19.91 73 LYS A CA 1
ATOM 601 C C . LYS A 1 81 ? 27.535 38.180 -11.907 1.00 23.65 73 LYS A C 1
ATOM 602 O O . LYS A 1 81 ? 27.188 39.097 -11.168 1.00 23.95 73 LYS A O 1
ATOM 608 N N . THR A 1 82 ? 28.625 37.460 -11.697 1.00 19.70 74 THR A N 1
ATOM 609 C CA . THR A 1 82 ? 29.418 37.578 -10.473 1.00 17.20 74 THR A CA 1
ATOM 610 C C . THR A 1 82 ? 30.903 37.767 -10.826 1.00 19.10 74 THR A C 1
ATOM 611 O O . THR A 1 82 ? 31.424 37.136 -11.759 1.00 16.13 74 THR A O 1
ATOM 615 N N . ARG A 1 83 ? 31.583 38.646 -10.090 1.00 17.32 75 ARG A N 1
ATOM 616 C CA . ARG A 1 83 ? 33.038 38.795 -10.194 1.00 17.80 75 ARG A CA 1
ATOM 617 C C . ARG A 1 83 ? 33.633 37.792 -9.232 1.00 16.24 75 ARG A C 1
ATOM 618 O O . ARG A 1 83 ? 33.344 37.849 -8.032 1.00 17.69 75 ARG A O 1
ATOM 626 N N . VAL A 1 84 ? 34.427 36.860 -9.747 1.00 14.19 76 VAL A N 1
ATOM 627 C CA . VAL A 1 84 ? 34.853 35.721 -8.943 1.00 16.24 76 VAL A CA 1
ATOM 628 C C . VAL A 1 84 ? 36.351 35.502 -8.896 1.00 13.73 76 VAL A C 1
ATOM 629 O O . VAL A 1 84 ? 37.109 35.866 -9.819 1.00 13.72 76 VAL A O 1
ATOM 633 N N . LEU A 1 85 ? 36.747 34.872 -7.790 1.00 14.45 77 LEU A N 1
ATOM 634 C CA . LEU A 1 85 ? 38.081 34.303 -7.600 1.00 14.42 77 LEU A CA 1
ATOM 635 C C . LEU A 1 85 ? 37.951 32.785 -7.513 1.00 13.57 77 LEU A C 1
ATOM 636 O O . LEU A 1 85 ? 36.874 32.264 -7.244 1.00 14.84 77 LEU A O 1
ATOM 641 N N . GLY A 1 86 ? 39.051 32.067 -7.684 1.00 13.01 78 GLY A N 1
ATOM 642 C CA . GLY A 1 86 ? 39.009 30.616 -7.600 1.00 12.62 78 GLY A CA 1
ATOM 643 C C . GLY A 1 86 ? 38.269 30.002 -8.773 1.00 12.00 78 GLY A C 1
ATOM 644 O O . GLY A 1 86 ? 37.700 28.903 -8.651 1.00 12.68 78 GLY A O 1
ATOM 645 N N . THR A 1 87 ? 38.236 30.715 -9.900 1.00 12.25 79 THR A N 1
ATOM 646 C CA . THR A 1 87 ? 37.562 30.256 -11.094 1.00 12.16 79 THR A CA 1
ATOM 647 C C . THR A 1 87 ? 38.573 29.667 -12.073 1.00 12.49 79 THR A C 1
ATOM 648 O O . THR A 1 87 ? 39.793 29.842 -11.923 1.00 11.57 79 THR A O 1
ATOM 652 N N . ARG A 1 88 ? 38.039 28.962 -13.067 1.00 11.38 80 ARG A N 1
ATOM 653 C CA . ARG A 1 88 ? 38.836 28.380 -14.140 1.00 10.69 80 ARG A CA 1
ATOM 654 C C . ARG A 1 88 ? 38.099 28.506 -15.467 1.00 10.77 80 ARG A C 1
ATOM 655 O O . ARG A 1 88 ? 36.891 28.690 -15.505 1.00 13.04 80 ARG A O 1
ATOM 663 N N . MET A 1 89 ? 38.862 28.428 -16.543 1.00 12.12 81 MET A N 1
ATOM 664 C CA . MET A 1 89 ? 38.323 28.585 -17.881 1.00 12.55 81 MET A CA 1
ATOM 665 C C . MET A 1 89 ? 39.105 27.700 -18.833 1.00 11.88 81 MET A C 1
ATOM 666 O O . MET A 1 89 ? 40.343 27.644 -18.767 1.00 15.11 81 MET A O 1
ATOM 671 N N . VAL A 1 90 ? 38.397 26.974 -19.696 1.00 11.61 82 VAL A N 1
ATOM 672 C CA . VAL A 1 90 ? 39.046 26.185 -20.719 1.00 11.06 82 VAL A CA 1
ATOM 673 C C . VAL A 1 90 ? 38.512 26.529 -22.098 1.00 11.38 82 VAL A C 1
ATOM 674 O O . VAL A 1 90 ? 37.437 27.122 -22.229 1.00 14.26 82 VAL A O 1
ATOM 678 N N . ALA A 1 91 ? 39.272 26.152 -23.126 1.00 11.24 83 ALA A N 1
ATOM 679 C CA . ALA A 1 91 ? 38.878 26.360 -24.506 1.00 11.67 83 ALA A CA 1
ATOM 680 C C . ALA A 1 91 ? 38.649 25.025 -25.197 1.00 14.67 83 ALA A C 1
ATOM 681 O O . ALA A 1 91 ? 39.466 24.114 -25.092 1.00 16.42 83 ALA A O 1
ATOM 683 N N . VAL A 1 92 ? 37.552 24.924 -25.946 1.00 13.55 84 VAL A N 1
ATOM 684 C CA . VAL A 1 92 ? 37.325 23.802 -26.846 1.00 13.96 84 VAL A CA 1
ATOM 685 C C . VAL A 1 92 ? 36.813 24.396 -28.147 1.00 14.03 84 VAL A C 1
ATOM 686 O O . VAL A 1 92 ? 35.793 25.092 -28.172 1.00 13.95 84 VAL A O 1
ATOM 690 N N . GLY A 1 93 ? 37.525 24.137 -29.231 1.00 17.29 85 GLY A N 1
ATOM 691 C CA . GLY A 1 93 ? 37.166 24.732 -30.505 1.00 16.31 85 GLY A CA 1
ATOM 692 C C . GLY A 1 93 ? 37.281 26.237 -30.410 1.00 17.01 85 GLY A C 1
ATOM 693 O O . GLY A 1 93 ? 38.307 26.746 -29.959 1.00 18.56 85 GLY A O 1
ATOM 694 N N . THR A 1 94 ? 36.22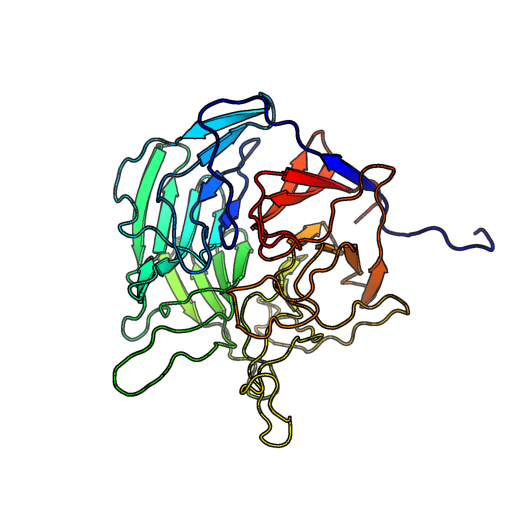9 26.960 -30.776 1.00 17.10 86 THR A N 1
ATOM 695 C CA . THR A 1 94 ? 36.259 28.422 -30.733 1.00 16.85 86 THR A CA 1
ATOM 696 C C . THR A 1 94 ? 35.470 28.984 -29.547 1.00 14.71 86 THR A C 1
ATOM 697 O O . THR A 1 94 ? 35.223 30.188 -29.476 1.00 15.79 86 THR A O 1
ATOM 701 N N . LYS A 1 95 ? 35.128 28.109 -28.606 1.00 13.29 87 LYS A N 1
ATOM 702 C CA . LYS A 1 95 ? 34.424 28.523 -27.398 1.00 13.91 87 LYS A CA 1
ATOM 703 C C . LYS A 1 95 ? 35.264 28.363 -26.141 1.00 13.43 87 LYS A C 1
ATOM 704 O O . LYS A 1 95 ? 36.029 27.412 -25.998 1.00 13.80 87 LYS A O 1
ATOM 710 N N . LEU A 1 96 ? 35.092 29.328 -25.240 1.00 11.67 88 LEU A N 1
ATOM 711 C CA . LEU A 1 96 ? 35.639 29.271 -23.888 1.00 11.16 88 LEU A CA 1
ATOM 712 C C . LEU A 1 96 ? 34.537 28.840 -22.953 1.00 12.78 88 LEU A C 1
ATOM 713 O O . LEU A 1 96 ? 33.379 29.174 -23.181 1.00 13.43 88 LEU A O 1
ATOM 718 N N . TYR A 1 97 ? 34.906 28.129 -21.888 1.00 11.44 89 TYR A N 1
ATOM 719 C CA . TYR A 1 97 ? 33.964 27.661 -20.873 1.00 11.74 89 TYR A CA 1
ATOM 720 C C . TYR A 1 97 ? 34.477 28.066 -19.512 1.00 12.73 89 TYR A C 1
ATOM 721 O O . TYR A 1 97 ? 35.596 27.701 -19.140 1.00 13.09 89 TYR A O 1
ATOM 730 N N . VAL A 1 98 ? 33.640 28.802 -18.784 1.00 11.21 90 VAL A N 1
ATOM 731 C CA . VAL A 1 98 ? 33.952 29.287 -17.441 1.00 12.42 90 VAL A CA 1
ATOM 732 C C . VAL A 1 98 ? 33.055 28.540 -16.449 1.00 11.16 90 VAL A C 1
ATOM 733 O O . VAL A 1 98 ? 31.839 28.399 -16.672 1.00 12.60 90 VAL A O 1
ATOM 737 N N . PHE A 1 99 ? 33.652 28.024 -15.367 1.00 10.95 91 PHE A N 1
ATOM 738 C CA . PHE A 1 99 ? 32.911 27.292 -14.335 1.00 11.54 91 PHE A CA 1
ATOM 739 C C . PHE A 1 99 ? 33.347 27.749 -12.951 1.00 13.07 91 PHE A C 1
ATOM 740 O O . PHE A 1 99 ? 34.533 27.733 -12.649 1.00 12.62 91 PHE A O 1
ATOM 748 N N . GLY A 1 100 ? 32.387 28.146 -12.116 1.00 13.57 92 GLY A N 1
ATOM 749 C CA . GLY A 1 100 ? 32.635 28.281 -10.696 1.00 13.74 92 GLY A CA 1
ATOM 750 C C . GLY A 1 100 ? 33.549 29.418 -10.304 1.00 14.15 92 GLY A C 1
ATOM 751 O O . GLY A 1 100 ? 33.750 30.387 -11.050 1.00 13.45 92 GLY A O 1
ATOM 752 N N . GLY A 1 101 ? 34.124 29.274 -9.120 1.00 13.31 93 GLY A N 1
ATOM 753 C CA . GLY A 1 101 ? 34.715 30.399 -8.420 1.00 14.34 93 GLY A CA 1
ATOM 754 C C . GLY A 1 101 ? 33.618 31.104 -7.643 1.00 17.14 93 GLY A C 1
ATOM 755 O O . GLY A 1 101 ? 32.420 30.896 -7.885 1.00 16.55 93 GLY A O 1
ATOM 756 N N . ARG A 1 102 ? 34.012 31.939 -6.705 1.00 15.50 94 ARG A N 1
ATOM 757 C CA . ARG A 1 102 ? 33.048 32.677 -5.922 1.00 16.09 94 ARG A CA 1
ATOM 758 C C . ARG A 1 102 ? 33.593 34.047 -5.576 1.00 17.66 94 ARG A C 1
ATOM 759 O O . ARG A 1 102 ? 34.792 34.337 -5.780 1.00 16.46 94 ARG A O 1
ATOM 767 N N . ASN A 1 103 ? 32.718 34.904 -5.055 1.00 18.11 95 ASN A N 1
ATOM 768 C CA . ASN A 1 103 ? 33.163 36.147 -4.459 1.00 19.22 95 ASN A CA 1
ATOM 769 C C . ASN A 1 103 ? 33.185 36.039 -2.935 1.00 20.24 95 ASN A C 1
ATOM 770 O O . ASN A 1 103 ? 32.880 34.986 -2.355 1.00 19.63 95 ASN A O 1
ATOM 775 N N . LYS A 1 104 ? 33.588 37.126 -2.290 1.00 20.28 96 LYS A N 1
ATOM 776 C CA . LYS A 1 104 ? 33.704 37.168 -0.844 1.00 21.33 96 LYS A CA 1
ATOM 777 C C . LYS A 1 104 ? 32.353 36.957 -0.154 1.00 22.92 96 LYS A C 1
ATOM 778 O O . LYS A 1 104 ? 32.273 36.490 0.978 1.00 24.60 96 LYS A O 1
ATOM 784 N N . GLN A 1 105 ? 31.285 37.271 -0.878 1.00 22.57 97 GLN A N 1
ATOM 785 C CA . GLN A 1 105 ? 29.935 37.124 -0.371 1.00 23.82 97 GLN A CA 1
ATOM 786 C C . GLN A 1 105 ? 29.369 35.732 -0.648 1.00 24.66 97 GLN A C 1
ATOM 787 O O . GLN A 1 105 ? 28.173 35.496 -0.456 1.00 25.91 97 GLN A O 1
ATOM 793 N N . LEU A 1 106 ? 30.228 34.825 -1.102 1.00 21.87 98 LEU A N 1
ATOM 794 C CA . LEU A 1 106 ? 29.901 33.404 -1.218 1.00 22.34 98 LEU A CA 1
ATOM 795 C C . LEU A 1 106 ? 28.891 33.129 -2.334 1.00 24.08 98 LEU A C 1
ATOM 796 O O . LEU A 1 106 ? 28.172 32.120 -2.317 1.00 25.81 98 LEU A O 1
ATOM 801 N N . GLU A 1 107 ? 28.852 34.030 -3.309 1.00 20.56 99 GLU A N 1
ATOM 802 C CA . GLU A 1 107 ? 28.114 33.794 -4.551 1.00 20.68 99 GLU A CA 1
ATOM 803 C C . GLU A 1 107 ? 29.036 33.152 -5.571 1.00 19.44 99 GLU A C 1
ATOM 804 O O . GLU A 1 107 ? 30.119 33.673 -5.828 1.00 19.66 99 GLU A O 1
ATOM 810 N N . PHE A 1 108 ? 28.606 32.029 -6.133 1.00 20.07 100 PHE A N 1
ATOM 811 C CA . PHE A 1 108 ? 29.415 31.241 -7.036 1.00 18.16 100 PHE A CA 1
ATOM 812 C C . PHE A 1 108 ? 29.028 31.516 -8.492 1.00 18.83 100 PHE A C 1
ATOM 813 O O . PHE A 1 108 ? 27.859 31.730 -8.793 1.00 18.85 100 PHE A O 1
ATOM 821 N N . GLU A 1 109 ? 30.006 31.512 -9.393 1.00 16.36 101 GLU A N 1
ATOM 822 C CA . GLU A 1 109 ? 29.725 31.646 -10.823 1.00 14.18 101 GLU A CA 1
ATOM 823 C C . GLU A 1 109 ? 29.138 30.360 -11.351 1.00 17.53 101 GLU A C 1
ATOM 824 O O . GLU A 1 109 ? 29.640 29.266 -11.066 1.00 18.30 101 GLU A O 1
ATOM 830 N N . ASP A 1 110 ? 28.098 30.505 -12.160 1.00 15.01 102 ASP A N 1
ATOM 831 C CA . ASP A 1 110 ? 27.532 29.365 -12.858 1.00 14.86 102 ASP A CA 1
ATOM 832 C C . ASP A 1 110 ? 28.388 29.025 -14.080 1.00 13.34 102 ASP A C 1
ATOM 833 O O . ASP A 1 110 ? 29.517 29.517 -14.207 1.00 17.25 102 ASP A O 1
ATOM 838 N N . PHE A 1 111 ? 27.859 28.183 -14.960 1.00 13.68 103 PHE A N 1
ATOM 839 C CA . PHE A 1 111 ? 28.593 27.672 -16.117 1.00 12.74 103 PHE A CA 1
ATOM 840 C C . PHE A 1 111 ? 28.188 28.451 -17.358 1.00 14.01 103 PHE A C 1
ATOM 841 O O . PHE A 1 111 ? 27.016 28.478 -17.728 1.00 14.30 103 PHE A O 1
ATOM 849 N N . TYR A 1 112 ? 29.172 29.099 -17.983 1.00 13.25 104 TYR A N 1
ATOM 850 C CA . TYR A 1 112 ? 28.967 29.945 -19.174 1.00 12.40 104 TYR A CA 1
ATOM 851 C C . TYR A 1 112 ? 29.939 29.564 -20.269 1.00 12.24 104 TYR A C 1
ATOM 852 O O . TYR A 1 112 ? 31.064 29.131 -19.982 1.00 12.76 104 TYR A O 1
ATOM 861 N N . SER A 1 113 ? 29.534 29.761 -21.521 1.00 12.21 105 SER A N 1
ATOM 862 C CA . SER A 1 113 ? 30.486 29.775 -22.629 1.00 11.98 105 SER A CA 1
ATOM 863 C C . SER A 1 113 ? 30.649 31.172 -23.208 1.00 12.17 105 SER A C 1
ATOM 864 O O . SER A 1 113 ? 29.742 32.002 -23.112 1.00 13.75 105 SER A O 1
ATOM 867 N N . TYR A 1 114 ? 31.795 31.426 -23.823 1.00 11.99 106 TYR A N 1
ATOM 868 C CA . TYR A 1 114 ? 31.988 32.621 -24.638 1.00 14.30 106 TYR A CA 1
ATOM 869 C C . TYR A 1 114 ? 32.364 32.167 -26.032 1.00 14.40 106 TYR A C 1
ATOM 870 O O . TYR A 1 114 ? 33.327 31.432 -26.213 1.00 13.52 106 TYR A O 1
ATOM 879 N N . ASP A 1 115 ? 31.592 32.619 -27.012 1.00 14.65 107 ASP A N 1
ATOM 880 C CA . ASP A 1 115 ? 31.844 32.301 -28.412 1.00 15.28 107 ASP A CA 1
ATOM 881 C C . ASP A 1 115 ? 32.785 33.363 -28.970 1.00 16.17 107 ASP A C 1
ATOM 882 O O . ASP A 1 115 ? 32.404 34.527 -29.098 1.00 16.52 107 ASP A O 1
ATOM 887 N N . THR A 1 116 ? 34.013 32.967 -29.288 1.00 14.83 108 THR A N 1
ATOM 888 C CA . THR A 1 116 ? 35.028 33.931 -29.710 1.00 18.46 108 THR A CA 1
ATOM 889 C C . THR A 1 116 ? 34.813 34.431 -31.130 1.00 22.73 108 THR A C 1
ATOM 890 O O . THR A 1 116 ? 35.425 35.424 -31.524 1.00 27.01 108 THR A O 1
ATOM 894 N N . VAL A 1 117 ? 33.969 33.748 -31.894 1.00 20.64 109 VAL A N 1
ATOM 895 C CA . VAL A 1 117 ? 33.661 34.177 -33.259 1.00 21.50 109 VAL A CA 1
ATOM 896 C C . VAL A 1 117 ? 32.569 35.235 -33.226 1.00 25.39 109 VAL A C 1
ATOM 897 O O . VAL A 1 117 ? 32.730 36.327 -33.783 1.00 28.34 109 VAL A O 1
ATOM 901 N N . LYS A 1 118 ? 31.447 34.902 -32.598 1.00 23.53 110 LYS A N 1
ATOM 902 C CA . LYS A 1 118 ? 30.308 35.810 -32.502 1.00 22.25 110 LYS A CA 1
ATOM 903 C C . LYS A 1 118 ? 30.444 36.839 -31.374 1.00 19.33 110 LYS A C 1
ATOM 904 O O . LYS A 1 118 ? 29.674 37.802 -31.301 1.00 21.00 110 LYS A O 1
ATOM 910 N N . GLU A 1 119 ? 31.413 36.603 -30.495 1.00 17.31 111 GLU A N 1
ATOM 911 C CA . GLU A 1 119 ? 31.738 37.501 -29.399 1.00 17.25 111 GLU A CA 1
ATOM 912 C C . GLU A 1 119 ? 30.563 37.692 -28.445 1.00 17.79 111 GLU A C 1
ATOM 913 O O . GLU A 1 119 ? 30.086 38.809 -28.210 1.00 20.75 111 GLU A O 1
ATOM 919 N N . GLU A 1 120 ? 30.116 36.583 -27.865 1.00 17.62 112 GLU A N 1
ATOM 920 C CA . GLU A 1 120 ? 28.994 36.631 -26.939 1.00 17.53 112 GLU A CA 1
ATOM 921 C C . GLU A 1 120 ? 29.042 35.498 -25.925 1.00 14.63 112 GLU A C 1
ATOM 922 O O . GLU A 1 120 ? 29.459 34.367 -26.229 1.00 15.76 112 GLU A O 1
ATOM 928 N N . TRP A 1 121 ? 28.583 35.833 -24.725 1.00 16.44 113 TRP A N 1
ATOM 929 C CA . TRP A 1 121 ? 28.427 34.897 -23.630 1.00 14.16 113 TRP A CA 1
ATOM 930 C C . TRP A 1 121 ? 27.086 34.192 -23.705 1.00 17.08 113 TRP A C 1
ATOM 931 O O . TRP A 1 121 ? 26.084 34.805 -24.072 1.00 17.06 113 TRP A O 1
ATOM 942 N N . LYS A 1 122 ? 27.079 32.928 -23.307 1.00 14.68 114 LYS A N 1
ATOM 943 C CA . LYS A 1 122 ? 25.863 32.158 -23.128 1.00 15.59 114 LYS A CA 1
ATOM 944 C C . LYS A 1 122 ? 25.863 31.469 -21.766 1.00 14.58 114 LYS A C 1
ATOM 945 O O . LYS A 1 122 ? 26.810 30.775 -21.418 1.00 14.21 114 LYS A O 1
ATOM 951 N N . PHE A 1 123 ? 24.782 31.662 -21.014 1.00 16.21 115 PHE A N 1
ATOM 952 C CA . PHE A 1 123 ? 24.551 30.939 -19.772 1.00 15.35 115 PHE A CA 1
ATOM 953 C C . PHE A 1 123 ? 24.157 29.517 -20.128 1.00 16.24 115 PHE A C 1
ATOM 954 O O . PHE A 1 123 ? 23.198 29.314 -20.881 1.00 16.72 115 PHE A O 1
ATOM 962 N N . LEU A 1 124 ? 24.911 28.537 -19.623 1.00 14.45 116 LEU A N 1
ATOM 963 C CA . LEU A 1 124 ? 24.672 27.134 -19.981 1.00 14.62 116 LEU A CA 1
ATOM 964 C C . LEU A 1 124 ? 24.056 26.308 -18.855 1.00 16.95 116 LEU A C 1
ATOM 965 O O . LEU A 1 124 ? 23.123 25.552 -19.094 1.00 17.87 116 LEU A O 1
ATOM 970 N N . THR A 1 125 ? 24.594 26.401 -17.640 1.00 14.90 117 THR A N 1
ATOM 971 C CA . THR A 1 125 ? 24.095 25.571 -16.534 1.00 16.04 117 THR A CA 1
ATOM 972 C C . THR A 1 125 ? 24.106 26.295 -15.196 1.00 15.75 117 THR A C 1
ATOM 973 O O . THR A 1 125 ? 25.134 26.858 -14.819 1.00 15.91 117 THR A O 1
ATOM 977 N N . LYS A 1 126 ? 22.977 26.270 -14.494 1.00 19.09 118 LYS A N 1
ATOM 978 C CA . LYS A 1 126 ? 22.899 26.701 -13.103 1.00 18.53 118 LYS A CA 1
ATOM 979 C C . LYS A 1 126 ? 23.516 25.622 -12.224 1.00 18.17 118 LYS A C 1
ATOM 980 O O . LYS A 1 126 ? 23.120 24.469 -12.296 1.00 18.99 118 LYS A O 1
ATOM 986 N N . LEU A 1 127 ? 24.491 25.996 -11.403 1.00 19.46 119 LEU A N 1
ATOM 987 C CA . LEU A 1 127 ? 25.199 25.025 -10.582 1.00 19.65 119 LEU A CA 1
ATOM 988 C C . LEU A 1 127 ? 24.478 24.817 -9.267 1.00 22.83 119 LEU A C 1
ATOM 989 O O . LEU A 1 127 ? 23.685 25.657 -8.854 1.00 23.45 119 LEU A O 1
ATOM 994 N N . ASP A 1 128 ? 24.772 23.682 -8.638 1.00 22.03 120 ASP A N 1
ATOM 995 C CA . ASP A 1 128 ? 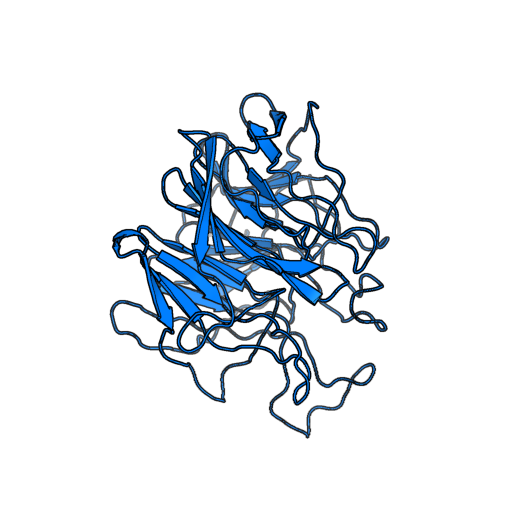24.274 23.335 -7.316 1.00 23.54 120 ASP A CA 1
ATOM 996 C C . ASP A 1 128 ? 22.794 22.955 -7.326 1.00 21.70 120 ASP A C 1
ATOM 997 O O . ASP A 1 128 ? 22.138 22.995 -6.280 1.00 26.01 120 ASP A O 1
ATOM 1002 N N . GLU A 1 129 ? 22.259 22.562 -8.487 1.00 21.51 121 GLU A N 1
ATOM 1003 C CA . GLU A 1 129 ? 20.881 22.073 -8.556 1.00 26.40 121 GLU A CA 1
ATOM 1004 C C . GLU A 1 129 ? 20.859 20.559 -8.360 1.00 28.52 121 GLU A C 1
ATOM 1005 O O . GLU A 1 129 ? 21.877 19.891 -8.548 1.00 27.43 121 GLU A O 1
ATOM 1011 N N . LYS A 1 130 ? 19.702 20.016 -7.986 1.00 31.30 122 LYS A N 1
ATOM 1012 C CA . LYS A 1 130 ? 19.551 18.575 -7.822 1.00 36.77 122 LYS A CA 1
ATOM 1013 C C . LYS A 1 130 ? 19.928 17.836 -9.107 1.00 25.21 122 LYS A C 1
ATOM 1014 O O . LYS A 1 130 ? 19.437 18.166 -10.187 1.00 29.13 122 LYS A O 1
ATOM 1016 N N . GLY A 1 131 ? 20.830 16.863 -8.987 1.00 29.27 123 GLY A N 1
ATOM 1017 C CA . GLY A 1 131 ? 21.209 16.021 -10.109 1.00 31.08 123 GLY A CA 1
ATOM 1018 C C . GLY A 1 131 ? 22.167 16.666 -11.103 1.00 27.91 123 GLY A C 1
ATOM 1019 O O . GLY A 1 131 ? 22.480 16.075 -12.140 1.00 36.56 123 GLY A O 1
ATOM 1020 N N . GLY A 1 132 ? 22.630 17.873 -10.786 1.00 27.53 124 GLY A N 1
ATOM 1021 C CA . GLY A 1 132 ? 23.539 18.608 -11.647 1.00 23.28 124 GLY A CA 1
ATOM 1022 C C . GLY A 1 132 ? 24.895 18.852 -11.024 1.00 23.35 124 GLY A C 1
ATOM 1023 O O . GLY A 1 132 ? 25.143 18.483 -9.874 1.00 23.12 124 GLY A O 1
ATOM 1024 N N . PRO A 1 133 ? 25.794 19.468 -11.786 1.00 17.72 125 PRO A N 1
ATOM 1025 C CA . PRO A 1 133 ? 27.116 19.778 -11.241 1.00 17.77 125 PRO A CA 1
ATOM 1026 C C . PRO A 1 133 ? 27.007 20.764 -10.084 1.00 20.28 125 PRO A C 1
ATOM 1027 O O . PRO A 1 133 ? 26.196 21.692 -10.118 1.00 17.35 125 PRO A O 1
ATOM 1031 N N . GLU A 1 134 ? 27.812 20.540 -9.054 1.00 17.38 126 GLU A N 1
ATOM 1032 C CA . GLU A 1 134 ? 27.806 21.392 -7.872 1.00 18.44 126 GLU A CA 1
ATOM 1033 C C . GLU A 1 134 ? 28.563 22.703 -8.094 1.00 16.74 126 GLU A C 1
ATOM 1034 O O . GLU A 1 134 ? 29.426 22.807 -8.960 1.00 17.32 126 GLU A O 1
ATOM 1040 N N . ALA A 1 135 ? 28.211 23.715 -7.311 1.00 17.16 127 ALA A N 1
ATOM 1041 C CA . ALA A 1 135 ? 29.011 24.923 -7.217 1.00 18.13 127 ALA A CA 1
ATOM 1042 C C . ALA A 1 135 ? 30.365 24.527 -6.633 1.00 16.28 127 ALA A C 1
ATOM 1043 O O . ALA A 1 135 ? 30.445 23.782 -5.650 1.00 17.09 127 ALA A O 1
ATOM 1045 N N . ARG A 1 136 ? 31.428 24.998 -7.274 1.00 16.57 128 ARG A N 1
ATOM 1046 C CA . ARG A 1 136 ? 32.787 24.746 -6.779 1.00 15.66 128 ARG A CA 1
ATOM 1047 C C . ARG A 1 136 ? 33.659 25.978 -6.944 1.00 14.48 128 ARG A C 1
ATOM 1048 O O . ARG A 1 136 ? 33.438 26.781 -7.859 1.00 14.84 128 ARG A O 1
ATOM 1056 N N . THR A 1 137 ? 34.638 26.111 -6.040 1.00 14.73 129 THR A N 1
ATOM 1057 C CA . THR A 1 137 ? 35.676 27.134 -6.146 1.00 14.27 129 THR A CA 1
ATOM 1058 C C . THR A 1 137 ? 37.015 26.445 -5.847 1.00 15.61 129 THR A C 1
ATOM 1059 O O . THR A 1 137 ? 37.088 25.470 -5.094 1.00 14.88 129 THR A O 1
ATOM 1063 N N . PHE A 1 138 ? 38.079 26.928 -6.475 1.00 13.67 130 PHE A N 1
ATOM 1064 C CA . PHE A 1 138 ? 39.394 26.312 -6.327 1.00 13.68 130 PHE A CA 1
ATOM 1065 C C . PHE A 1 138 ? 39.457 24.870 -6.833 1.00 13.79 130 PHE A C 1
ATOM 1066 O O . PHE A 1 138 ? 40.348 24.100 -6.493 1.00 14.40 130 PHE A O 1
ATOM 1074 N N . HIS A 1 139 ? 38.509 24.542 -7.698 1.00 13.30 131 HIS A N 1
ATOM 1075 C CA . HIS A 1 139 ? 38.559 23.349 -8.513 1.00 13.21 131 HIS A CA 1
ATOM 1076 C C . HIS A 1 139 ? 39.606 23.483 -9.605 1.00 13.98 131 HIS A C 1
ATOM 1077 O O . HIS A 1 139 ? 40.186 24.559 -9.825 1.00 13.05 131 HIS A O 1
ATOM 1084 N N . SER A 1 140 ? 39.818 22.390 -10.328 1.00 13.22 132 SER A N 1
ATOM 1085 C CA . SER A 1 140 ? 40.693 22.375 -11.490 1.00 12.03 132 SER A CA 1
ATOM 1086 C C . SER A 1 140 ? 39.846 21.990 -12.701 1.00 12.64 132 SER A C 1
ATOM 1087 O O . SER A 1 140 ? 38.770 21.409 -12.554 1.00 13.78 132 SER A O 1
ATOM 1090 N N . MET A 1 141 ? 40.314 22.351 -13.899 1.00 12.28 133 MET A N 1
ATOM 1091 C CA . MET A 1 141 ? 39.594 22.073 -15.138 1.00 14.05 133 MET A CA 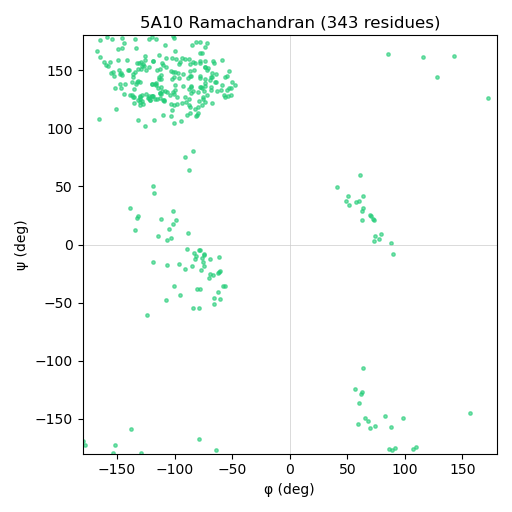1
ATOM 1092 C C . MET A 1 141 ? 40.532 21.644 -16.232 1.00 14.60 133 MET A C 1
ATOM 1093 O O . MET A 1 141 ? 41.689 22.058 -16.277 1.00 16.05 133 MET A O 1
ATOM 1098 N N . THR A 1 142 ? 40.012 20.818 -17.137 1.00 12.61 134 THR A N 1
ATOM 1099 C CA . THR A 1 142 ? 40.700 20.482 -18.367 1.00 14.48 134 THR A CA 1
ATOM 1100 C C . THR A 1 142 ? 39.615 20.162 -19.380 1.00 13.86 134 THR A C 1
ATOM 1101 O O . THR A 1 142 ? 38.438 20.388 -19.118 1.00 14.10 134 THR A O 1
ATOM 1105 N N . SER A 1 143 ? 40.015 19.678 -20.544 1.00 14.31 135 SER A N 1
ATOM 1106 C CA . SER A 1 143 ? 39.054 19.495 -21.622 1.00 14.67 135 SER A CA 1
ATOM 1107 C C . SER A 1 143 ? 39.641 18.612 -22.691 1.00 17.09 135 SER A C 1
ATOM 1108 O O . SER A 1 143 ? 40.847 18.384 -22.762 1.00 19.05 135 SER A O 1
ATOM 1111 N N . ASP A 1 144 ? 38.760 18.075 -23.512 1.00 16.45 136 ASP A N 1
ATOM 1112 C CA . ASP A 1 144 ? 39.193 17.411 -24.725 1.00 20.23 136 ASP A CA 1
ATOM 1113 C C . ASP A 1 144 ? 38.249 17.820 -25.849 1.00 18.56 136 ASP A C 1
ATOM 1114 O O . ASP A 1 144 ? 37.603 18.860 -25.771 1.00 19.94 136 ASP A O 1
ATOM 1119 N N . GLU A 1 145 ? 38.184 17.027 -26.904 1.00 20.89 137 GLU A N 1
ATOM 1120 C CA . GLU A 1 145 ? 37.494 17.454 -28.107 1.00 22.18 137 GLU A CA 1
ATOM 1121 C C . GLU A 1 145 ? 36.025 17.810 -27.900 1.00 18.92 137 GLU A C 1
ATOM 1122 O O . GLU A 1 145 ? 35.500 18.726 -28.544 1.00 19.73 137 GLU A O 1
ATOM 1128 N N . ASN A 1 146 ? 35.364 17.075 -27.006 1.00 19.37 138 ASN A N 1
ATOM 1129 C CA . ASN A 1 146 ? 33.923 17.194 -26.828 1.00 16.24 138 ASN A CA 1
ATOM 1130 C C . ASN A 1 146 ? 33.540 17.257 -25.353 1.00 16.61 138 ASN A C 1
ATOM 1131 O O . ASN A 1 146 ? 32.367 17.112 -25.030 1.00 16.06 138 ASN A O 1
ATOM 1136 N N . HIS A 1 147 ? 34.509 17.459 -24.458 1.00 16.63 139 HIS A N 1
ATOM 1137 C CA . HIS A 1 147 ? 34.187 17.600 -23.037 1.00 16.02 139 HIS A CA 1
ATOM 1138 C C . HIS A 1 147 ? 34.916 18.720 -22.320 1.00 14.29 139 HIS A C 1
ATOM 1139 O O . HIS A 1 147 ? 36.086 19.011 -22.582 1.00 16.54 139 HIS A O 1
ATOM 1146 N N . VAL A 1 148 ? 34.211 19.303 -21.363 1.00 12.93 140 VAL A N 1
ATOM 1147 C CA . VAL A 1 148 ? 34.819 20.139 -20.345 1.00 13.96 140 VAL A CA 1
ATOM 1148 C C . VAL A 1 148 ? 34.761 19.330 -19.050 1.00 12.92 140 VAL A C 1
ATOM 1149 O O . VAL A 1 148 ? 33.712 18.795 -18.701 1.00 14.65 140 VAL A O 1
ATOM 1153 N N . TYR A 1 149 ? 35.884 19.265 -18.341 1.00 12.87 141 TYR A N 1
ATOM 1154 C CA . TYR A 1 149 ? 35.983 18.471 -17.120 1.00 15.17 141 TYR A CA 1
ATOM 1155 C C . TYR A 1 149 ? 36.324 19.368 -15.935 1.00 14.29 141 TYR A C 1
ATOM 1156 O O . TYR A 1 149 ? 37.196 20.233 -16.036 1.00 14.02 141 TYR A O 1
ATOM 1165 N N . VAL A 1 150 ? 35.664 19.120 -14.804 1.00 14.36 142 VAL A N 1
ATOM 1166 C CA . VAL A 1 150 ? 35.906 19.818 -13.549 1.00 13.43 142 VAL A CA 1
ATOM 1167 C C . VAL A 1 150 ? 36.276 18.801 -12.485 1.00 14.39 142 VAL A C 1
ATOM 1168 O O . VAL A 1 150 ? 35.517 17.862 -12.253 1.00 15.36 142 VAL A O 1
ATOM 1172 N N . PHE A 1 151 ? 37.419 19.006 -11.826 1.00 14.25 143 PHE A N 1
ATOM 1173 C CA . PHE A 1 151 ? 37.844 18.116 -10.745 1.00 16.15 143 PHE A CA 1
ATOM 1174 C C . PHE A 1 151 ? 37.991 18.841 -9.424 1.00 15.19 143 PHE A C 1
ATOM 1175 O O . PHE A 1 151 ? 38.588 19.914 -9.367 1.00 15.52 143 PHE A O 1
ATOM 1183 N N . GLY A 1 152 ? 37.536 18.218 -8.342 1.00 16.25 144 GLY A N 1
ATOM 1184 C CA . GLY A 1 152 ? 37.891 18.676 -7.010 1.00 16.52 144 GLY A CA 1
ATOM 1185 C C . GLY A 1 152 ? 37.337 20.038 -6.678 1.00 15.94 144 GLY A C 1
ATOM 1186 O O . GLY A 1 152 ? 36.275 20.436 -7.162 1.00 16.94 144 GLY A O 1
ATOM 1187 N N . GLY A 1 153 ? 38.070 20.765 -5.843 1.00 17.79 145 GLY A N 1
ATOM 1188 C CA . GLY A 1 153 ? 37.633 22.068 -5.402 1.00 15.42 145 GLY A CA 1
ATOM 1189 C C . GLY A 1 153 ? 36.826 21.994 -4.124 1.00 17.61 145 GLY A C 1
ATOM 1190 O O . GLY A 1 153 ? 36.697 20.936 -3.510 1.00 18.57 145 GLY A O 1
ATOM 1191 N N . VAL A 1 154 ? 36.307 23.152 -3.735 1.00 18.48 146 VAL A N 1
ATOM 1192 C CA . VAL A 1 154 ? 35.630 23.361 -2.469 1.00 19.80 146 VAL A CA 1
ATOM 1193 C C . VAL A 1 154 ? 34.198 23.742 -2.760 1.00 19.18 146 VAL A C 1
ATOM 1194 O O . VAL A 1 154 ? 33.914 24.523 -3.683 1.00 18.45 146 VAL A O 1
ATOM 1198 N N . SER A 1 155 ? 33.297 23.175 -1.974 1.00 18.97 147 SER A N 1
ATOM 1199 C CA . SER A 1 155 ? 31.881 23.355 -2.169 1.00 19.88 147 SER A CA 1
ATOM 1200 C C . SER A 1 155 ? 31.353 24.651 -1.581 1.00 19.60 147 SER A C 1
ATOM 1201 O O . SER A 1 155 ? 32.054 25.386 -0.885 1.00 21.45 147 SER A O 1
ATOM 1204 N N . LYS A 1 156 ? 30.080 24.897 -1.840 1.00 20.49 148 LYS A N 1
ATOM 1205 C CA . LYS A 1 156 ? 29.352 26.011 -1.269 1.00 21.35 148 LYS A CA 1
ATOM 1206 C C . LYS A 1 156 ? 28.838 25.626 0.116 1.00 27.49 148 LYS A C 1
ATOM 1207 O O . LYS A 1 156 ? 28.264 24.557 0.297 1.00 31.00 148 LYS A O 1
ATOM 1213 N N . GLY A 1 157 ? 29.045 26.500 1.090 1.00 29.03 149 GLY A N 1
ATOM 1214 C CA . GLY A 1 157 ? 28.522 26.265 2.420 1.00 39.98 149 GLY A CA 1
ATOM 1215 C C . GLY A 1 157 ? 27.023 26.491 2.447 1.00 42.74 149 GLY A C 1
ATOM 1216 O O . GLY A 1 157 ? 26.510 27.387 1.775 1.00 55.41 149 GLY A O 1
ATOM 1217 N N . GLY A 1 158 ? 26.319 25.666 3.213 1.00 51.13 150 GLY A N 1
ATOM 1218 C CA . GLY A 1 158 ? 24.907 25.877 3.470 1.00 42.68 150 GLY A CA 1
ATOM 1219 C C . GLY A 1 158 ? 24.658 25.813 4.963 1.00 43.41 150 GLY A C 1
ATOM 1220 O O . GLY A 1 158 ? 25.585 25.634 5.742 1.00 48.11 150 GLY A O 1
ATOM 1221 N N . LEU A 1 159 ? 23.400 25.968 5.353 1.00 42.08 151 LEU A N 1
ATOM 1222 C CA A LEU A 1 159 ? 23.008 25.977 6.759 0.53 42.60 151 LEU A CA 1
ATOM 1223 C CA B LEU A 1 159 ? 23.010 25.967 6.761 0.47 42.60 151 LEU A CA 1
ATOM 1224 C C . LEU A 1 159 ? 23.585 24.820 7.573 1.00 41.42 151 LEU A C 1
ATOM 1225 O O . LEU A 1 159 ? 24.139 25.028 8.657 1.00 41.43 151 LEU A O 1
ATOM 1234 N N . ASN A 1 160 ? 23.423 23.606 7.054 1.00 39.38 152 ASN A N 1
ATOM 1235 C CA . ASN A 1 160 ? 23.770 22.396 7.792 1.00 47.27 152 ASN A CA 1
ATOM 1236 C C . ASN A 1 160 ? 25.102 21.780 7.386 1.00 54.95 152 ASN A C 1
ATOM 1237 O O . ASN A 1 160 ? 25.379 20.620 7.701 1.00 54.98 152 ASN A O 1
ATOM 1242 N N . ALA A 1 161 ? 25.936 22.560 6.706 1.00 52.18 153 ALA A N 1
ATOM 1243 C CA . ALA A 1 161 ? 27.260 22.084 6.345 1.00 55.13 153 ALA A CA 1
ATOM 1244 C C . ALA A 1 161 ? 28.238 23.235 6.180 1.00 55.20 153 ALA A C 1
ATOM 1245 O O . ALA A 1 161 ? 27.864 24.337 5.788 1.00 57.02 153 ALA A O 1
ATOM 1247 N N . THR A 1 162 ? 29.499 22.972 6.491 1.00 47.43 154 THR A N 1
ATOM 1248 C CA . THR A 1 162 ? 30.550 23.884 6.103 1.00 37.03 154 THR A CA 1
ATOM 1249 C C . THR A 1 162 ? 31.078 23.373 4.779 1.00 32.95 154 THR A C 1
ATOM 1250 O O . THR A 1 162 ? 30.841 22.226 4.413 1.00 30.76 154 THR A O 1
ATOM 1254 N N . PRO A 1 163 ? 31.763 24.232 4.029 1.00 28.42 155 PRO A N 1
ATOM 1255 C CA . PRO A 1 163 ? 32.337 23.761 2.768 1.00 23.76 155 PRO A CA 1
ATOM 1256 C C . PRO A 1 163 ? 33.237 22.540 2.931 1.00 30.05 155 PRO A C 1
ATOM 1257 O O . PRO A 1 163 ? 33.930 22.392 3.938 1.00 34.00 155 PRO A O 1
ATOM 1261 N N . PHE A 1 164 ? 33.210 21.666 1.935 1.00 23.37 156 PHE A N 1
ATOM 1262 C CA . PHE A 1 164 ? 34.065 20.488 1.920 1.00 23.58 156 PHE A CA 1
ATOM 1263 C C . PHE A 1 164 ? 34.691 20.404 0.532 1.00 22.02 156 PHE A C 1
ATOM 1264 O O . PHE A 1 164 ? 34.261 21.101 -0.404 1.00 22.74 156 PHE A O 1
ATOM 1272 N N . ARG A 1 165 ? 35.675 19.521 0.393 1.00 23.54 157 ARG A N 1
ATOM 1273 C CA . ARG A 1 165 ? 36.307 19.281 -0.898 1.00 23.97 157 ARG A CA 1
ATOM 1274 C C . ARG A 1 165 ? 35.707 18.097 -1.641 1.00 23.10 157 ARG A C 1
ATOM 1275 O O . ARG A 1 165 ? 35.136 17.197 -1.029 1.00 23.90 157 ARG A O 1
ATOM 1283 N N . PHE A 1 166 ? 35.874 18.111 -2.960 1.00 20.78 158 PHE A N 1
ATOM 1284 C CA . PHE A 1 166 ? 35.410 17.046 -3.826 1.00 20.44 158 PHE A CA 1
ATOM 1285 C C . PHE A 1 166 ? 36.561 16.151 -4.277 1.00 24.82 158 PHE A C 1
ATOM 1286 O O . PHE A 1 166 ? 37.694 16.621 -4.445 1.00 20.36 158 PHE A O 1
ATOM 1294 N N . ARG A 1 167 ? 36.259 14.875 -4.505 1.00 21.45 159 ARG A N 1
ATOM 1295 C CA . ARG A 1 167 ? 37.188 13.972 -5.186 1.00 24.84 159 ARG A CA 1
ATOM 1296 C C . ARG A 1 167 ? 36.650 13.517 -6.531 1.00 21.31 159 ARG A C 1
ATOM 1297 O O . ARG A 1 167 ? 37.264 12.682 -7.194 1.00 24.16 159 ARG A O 1
ATOM 1305 N N . THR A 1 168 ? 35.530 14.096 -6.948 1.00 20.85 160 THR A N 1
ATOM 1306 C CA . THR A 1 168 ? 34.875 13.715 -8.193 1.00 21.21 160 THR A CA 1
ATOM 1307 C C . THR A 1 168 ? 35.173 14.648 -9.375 1.00 19.20 160 THR A C 1
ATOM 1308 O O . THR A 1 168 ? 35.594 15.813 -9.227 1.00 18.17 160 THR A O 1
ATOM 1312 N N . ILE A 1 169 ? 34.947 14.086 -10.558 1.00 19.24 161 ILE A N 1
ATOM 1313 C CA . ILE A 1 169 ? 34.997 14.835 -11.801 1.00 18.06 161 ILE A CA 1
ATOM 1314 C C . ILE A 1 169 ? 33.608 14.932 -12.392 1.00 19.11 161 ILE A C 1
ATOM 1315 O O . ILE A 1 169 ? 32.922 13.921 -12.519 1.00 19.15 161 ILE A O 1
ATOM 1320 N N . GLU A 1 170 ? 33.215 16.161 -12.736 1.00 17.03 162 GLU A N 1
ATOM 1321 C CA . GLU A 1 170 ? 32.016 16.424 -13.530 1.00 17.20 162 GLU A CA 1
ATOM 1322 C C . GLU A 1 170 ? 32.453 16.656 -14.977 1.00 16.11 162 GLU A C 1
ATOM 1323 O O . GLU A 1 170 ? 33.402 17.387 -15.220 1.00 15.36 162 GLU A O 1
ATOM 1329 N N . ALA A 1 171 ? 31.771 16.009 -15.912 1.00 16.56 163 ALA A N 1
ATOM 1330 C CA . ALA A 1 171 ? 32.105 16.071 -17.333 1.00 16.58 163 ALA A CA 1
ATOM 1331 C C . ALA A 1 171 ? 30.922 16.599 -18.128 1.00 15.82 163 ALA A C 1
ATOM 1332 O O . ALA A 1 171 ? 29.833 16.028 -18.067 1.00 17.10 163 ALA A O 1
ATOM 1334 N N . TYR A 1 172 ? 31.160 17.666 -18.884 1.00 14.86 164 TYR A N 1
ATOM 1335 C CA . TYR A 1 172 ? 30.151 18.284 -19.731 1.00 14.48 164 TYR A CA 1
ATOM 1336 C C . TYR A 1 172 ? 30.393 17.864 -21.153 1.00 15.38 164 TYR A C 1
ATOM 1337 O O . TYR A 1 172 ? 31.425 18.189 -21.727 1.00 14.17 164 TYR A O 1
ATOM 1346 N N . ASN A 1 173 ? 29.435 17.128 -21.708 1.00 15.38 165 ASN A N 1
ATOM 1347 C CA . ASN A 1 173 ? 29.459 16.744 -23.112 1.00 16.15 165 ASN A CA 1
ATOM 1348 C C . ASN A 1 173 ? 28.952 17.925 -23.927 1.00 16.76 165 ASN A C 1
ATOM 1349 O O . ASN A 1 173 ? 27.792 18.289 -23.831 1.00 15.75 165 ASN A O 1
ATOM 1354 N N . ILE A 1 174 ? 29.835 18.543 -24.705 1.00 14.98 166 ILE A N 1
ATOM 1355 C CA . ILE A 1 174 ? 29.495 19.776 -25.416 1.00 13.84 166 ILE A CA 1
ATOM 1356 C C . ILE A 1 174 ? 28.428 19.550 -26.476 1.00 17.44 166 ILE A C 1
ATOM 1357 O O . ILE A 1 174 ? 27.457 20.298 -26.555 1.00 17.01 166 ILE A O 1
ATOM 1362 N N . ALA A 1 175 ? 28.577 18.500 -27.270 1.00 16.87 167 ALA A N 1
ATOM 1363 C CA . ALA A 1 175 ? 27.601 18.240 -28.333 1.00 17.06 167 ALA A CA 1
ATOM 1364 C C . ALA A 1 175 ? 26.200 17.966 -27.782 1.00 17.44 167 ALA A C 1
ATOM 1365 O O . ALA A 1 175 ? 25.193 18.418 -28.351 1.00 20.44 167 ALA A O 1
ATOM 1367 N N . GLU A 1 176 ? 26.119 17.214 -26.692 1.00 18.00 168 GLU A N 1
ATOM 1368 C CA . GLU A 1 176 ? 24.832 16.847 -26.107 1.00 20.45 168 GLU A CA 1
ATOM 1369 C C . GLU A 1 176 ? 24.310 17.938 -25.158 1.00 19.62 168 GLU A C 1
ATOM 1370 O O . GLU A 1 176 ? 23.130 17.967 -24.815 1.00 21.84 168 GLU A O 1
ATOM 1376 N N . GLY A 1 177 ? 25.197 18.812 -24.706 1.00 16.53 169 GLY A N 1
ATOM 1377 C CA . GLY A 1 177 ? 24.851 19.813 -23.710 1.00 16.50 169 GLY A CA 1
ATOM 1378 C C . GLY A 1 177 ? 24.442 19.197 -22.387 1.00 20.41 169 GLY A C 1
ATOM 1379 O O . GLY A 1 177 ? 23.501 19.666 -21.741 1.00 23.52 169 GLY A O 1
ATOM 1380 N N . LYS A 1 178 ? 25.162 18.159 -21.962 1.00 16.88 170 LYS A N 1
ATOM 1381 C CA . LYS A 1 178 ? 24.776 17.401 -20.776 1.00 19.24 170 LYS A CA 1
ATOM 1382 C C . LYS A 1 178 ? 25.957 17.157 -19.866 1.00 18.57 170 LYS A C 1
ATOM 1383 O O . LYS A 1 178 ? 27.046 16.828 -20.321 1.00 19.54 170 LYS A O 1
ATOM 1386 N N . TRP A 1 179 ? 25.715 17.307 -18.570 1.00 19.38 171 TRP A N 1
ATOM 1387 C CA . TRP A 1 179 ? 26.694 16.971 -17.550 1.00 17.90 171 TRP A CA 1
ATOM 1388 C C . TRP A 1 179 ? 26.504 15.544 -17.062 1.00 21.57 171 TRP A C 1
ATOM 1389 O O . TRP A 1 179 ? 25.376 15.048 -16.983 1.00 21.88 171 TRP A O 1
ATOM 1400 N N . ALA A 1 180 ? 27.622 14.903 -16.719 1.00 20.98 172 ALA A N 1
ATOM 1401 C CA . ALA A 1 180 ? 27.629 13.629 -16.004 1.00 20.83 172 ALA A CA 1
ATOM 1402 C C . ALA A 1 180 ? 28.824 13.553 -15.067 1.00 20.58 172 ALA A C 1
ATOM 1403 O O . ALA A 1 180 ? 29.883 14.083 -15.365 1.00 20.71 172 ALA A O 1
ATOM 1405 N N . GLN A 1 181 ? 28.650 12.900 -13.927 1.00 23.91 173 GLN A N 1
ATOM 1406 C CA . GLN A 1 181 ? 29.772 12.646 -13.039 1.00 23.64 173 GLN A CA 1
ATOM 1407 C C . GLN A 1 181 ? 30.468 11.364 -13.486 1.00 25.32 173 GLN A C 1
ATOM 1408 O O . GLN A 1 181 ? 29.814 10.359 -13.783 1.00 25.62 173 GLN A O 1
ATOM 1414 N N . LEU A 1 182 ? 31.794 11.403 -13.532 1.00 23.59 174 LEU A N 1
ATOM 1415 C CA . LEU A 1 182 ? 32.586 10.233 -13.873 1.00 23.23 174 LEU A CA 1
ATOM 1416 C C . LEU A 1 182 ? 32.613 9.319 -12.665 1.00 24.74 174 LEU A C 1
ATOM 1417 O O . LEU A 1 182 ? 32.252 9.742 -11.567 1.00 25.01 174 LEU A O 1
ATOM 1422 N N . PRO A 1 183 ? 33.020 8.058 -12.862 1.00 25.13 175 PRO A N 1
ATOM 1423 C CA . PRO A 1 183 ? 33.109 7.156 -11.711 1.00 27.13 175 PRO A CA 1
ATOM 1424 C C . PRO A 1 183 ? 33.913 7.745 -10.550 1.00 27.15 175 PRO A C 1
ATOM 1425 O O . PRO A 1 183 ? 34.982 8.341 -10.736 1.00 26.59 175 PRO A O 1
ATOM 1429 N N . ASP A 1 184 ? 33.365 7.593 -9.352 1.00 27.57 176 ASP A N 1
ATOM 1430 C CA . ASP A 1 184 ? 33.994 8.090 -8.145 1.00 28.22 176 ASP A CA 1
ATOM 1431 C C . ASP A 1 184 ? 35.152 7.164 -7.780 1.00 30.51 176 ASP A C 1
ATOM 1432 O O . ASP A 1 184 ? 34.950 5.951 -7.654 1.00 29.96 176 ASP A O 1
ATOM 1437 N N . PRO A 1 185 ? 36.365 7.729 -7.592 1.00 26.95 177 PRO A N 1
ATOM 1438 C CA . PRO A 1 185 ? 37.558 6.922 -7.327 1.00 27.80 177 PRO A CA 1
ATOM 1439 C C . PRO A 1 185 ? 37.620 6.349 -5.905 1.00 33.76 177 PRO A C 1
ATOM 1440 O O . PRO A 1 185 ? 38.509 5.545 -5.609 1.00 34.73 177 PRO A O 1
ATOM 1444 N N . GLY A 1 186 ? 36.704 6.770 -5.039 1.00 29.43 178 GLY A N 1
ATOM 1445 C CA . GLY A 1 186 ? 36.572 6.171 -3.722 1.00 31.04 178 GLY A CA 1
ATOM 1446 C C . GLY A 1 186 ? 37.418 6.790 -2.625 1.00 30.79 178 GLY A C 1
ATOM 1447 O O . GLY A 1 186 ? 38.154 7.750 -2.839 1.00 29.90 178 GLY A O 1
ATOM 1448 N N . GLU A 1 187 ? 37.333 6.182 -1.445 1.00 34.59 179 GLU A N 1
ATOM 1449 C CA . GLU A 1 187 ? 37.869 6.741 -0.204 1.00 39.04 179 GLU A CA 1
ATOM 1450 C C . GLU A 1 187 ? 39.397 6.856 -0.131 1.00 35.70 179 GLU A C 1
ATOM 1451 O O . GLU A 1 187 ? 39.915 7.676 0.610 1.00 41.86 179 GLU A O 1
ATOM 1453 N N . ASP A 1 188 ? 40.120 6.016 -0.867 1.00 36.79 180 ASP A N 1
ATOM 1454 C CA . ASP A 1 188 ? 41.589 6.045 -0.801 1.00 41.81 180 ASP A CA 1
ATOM 1455 C C . ASP A 1 188 ? 42.176 7.197 -1.625 1.00 37.02 180 ASP A C 1
ATOM 1456 O O . ASP A 1 188 ? 43.385 7.436 -1.600 1.00 38.15 180 ASP A O 1
ATOM 1461 N N . PHE A 1 189 ? 41.302 7.906 -2.337 1.00 28.74 181 PHE A N 1
ATOM 1462 C CA . PHE A 1 189 ? 41.668 8.970 -3.276 1.00 29.26 181 PHE A CA 1
ATOM 1463 C C . PHE A 1 189 ? 41.365 10.299 -2.599 1.00 27.84 181 PHE A C 1
ATOM 1464 O O . PHE A 1 189 ? 40.261 10.507 -2.110 1.00 28.14 181 PHE A O 1
ATOM 1472 N N . GLU A 1 190 ? 42.334 11.211 -2.581 1.00 24.94 182 GLU A N 1
ATOM 1473 C CA . GLU A 1 190 ? 42.179 12.449 -1.830 1.00 23.99 182 GLU A CA 1
ATOM 1474 C C . GLU A 1 190 ? 41.247 13.463 -2.481 1.00 26.39 182 GLU A C 1
ATOM 1475 O O . GLU A 1 190 ? 41.375 13.778 -3.665 1.00 23.70 182 GLU A O 1
ATOM 1481 N N . LYS A 1 191 ? 40.342 14.001 -1.674 1.00 23.04 183 LYS A N 1
ATOM 1482 C CA . LYS A 1 191 ? 39.577 15.179 -2.045 1.00 22.35 183 LYS A CA 1
ATOM 1483 C C . LYS A 1 191 ? 40.517 16.376 -2.014 1.00 20.73 183 LYS A C 1
ATOM 1484 O O . LYS A 1 191 ? 41.205 16.593 -1.015 1.00 21.74 183 LYS A O 1
ATOM 1490 N N . ARG A 1 192 ? 40.552 17.147 -3.095 1.00 19.38 184 ARG A N 1
ATOM 1491 C CA . ARG A 1 192 ? 41.571 18.178 -3.233 1.00 18.28 184 ARG A CA 1
ATOM 1492 C C . ARG A 1 192 ? 41.116 19.401 -3.982 1.00 20.23 184 ARG A C 1
ATOM 1493 O O . ARG A 1 192 ? 40.326 19.308 -4.933 1.00 18.77 184 ARG A O 1
ATOM 1501 N N . GLY A 1 193 ? 41.658 20.544 -3.576 1.00 17.52 185 GLY A N 1
ATOM 1502 C CA . GLY A 1 193 ? 41.564 21.755 -4.371 1.00 16.69 185 GLY A CA 1
ATOM 1503 C C . GLY A 1 193 ? 42.901 22.087 -4.998 1.00 15.90 185 GLY A C 1
ATOM 1504 O O . GLY A 1 193 ? 43.944 21.628 -4.551 1.00 15.77 185 GLY A O 1
ATOM 1505 N N . MET A 1 194 ? 42.864 22.903 -6.039 1.00 14.82 186 MET A N 1
ATOM 1506 C CA . MET A 1 194 ? 44.073 23.356 -6.716 1.00 15.31 186 MET A CA 1
ATOM 1507 C C . MET A 1 194 ? 45.041 22.222 -7.070 1.00 15.52 186 MET A C 1
ATOM 1508 O O . MET A 1 194 ? 46.267 22.371 -6.983 1.00 15.11 186 MET A O 1
ATOM 1513 N N . ALA A 1 195 ? 44.472 21.094 -7.467 1.00 13.88 187 ALA A N 1
ATOM 1514 C CA . ALA A 1 195 ? 45.245 19.946 -7.918 1.00 14.81 187 ALA A CA 1
ATOM 1515 C C . ALA A 1 195 ? 45.606 20.089 -9.387 1.00 14.08 187 ALA A C 1
ATOM 1516 O O . ALA A 1 195 ? 44.917 20.790 -10.159 1.00 15.29 187 ALA A O 1
ATOM 1518 N N . GLY A 1 196 ? 46.661 19.388 -9.791 1.00 14.01 188 GLY A N 1
ATOM 1519 C CA . GLY A 1 196 ? 46.928 19.237 -11.206 1.00 14.64 188 GLY A CA 1
ATOM 1520 C C . GLY A 1 196 ? 45.864 18.359 -11.860 1.00 15.44 188 GLY A C 1
ATOM 1521 O O . GLY A 1 196 ? 45.477 17.324 -11.307 1.00 16.30 188 GLY A O 1
ATOM 1522 N N . PHE A 1 197 ? 45.390 18.795 -13.019 1.00 14.47 189 PHE A N 1
ATOM 1523 C CA . PHE A 1 197 ? 44.352 18.075 -13.738 1.00 15.07 189 PHE A CA 1
ATOM 1524 C C . PHE A 1 197 ? 44.514 18.331 -15.229 1.00 14.43 189 PHE A C 1
ATOM 1525 O O . PHE A 1 197 ? 44.387 19.471 -15.680 1.00 14.49 189 PHE A O 1
ATOM 1533 N N . LEU A 1 198 ? 44.799 17.272 -15.985 1.00 15.86 190 LEU A N 1
ATOM 1534 C CA . LEU A 1 198 ? 45.088 17.389 -17.416 1.00 15.58 190 LEU A CA 1
ATOM 1535 C C . LEU A 1 198 ? 44.635 16.167 -18.188 1.00 17.73 190 LEU A C 1
ATOM 1536 O O . LEU A 1 198 ? 44.657 15.049 -17.676 1.00 18.33 190 LEU A O 1
ATOM 1541 N N . VAL A 1 199 ? 44.273 16.386 -19.441 1.00 17.23 191 VAL A N 1
ATOM 1542 C CA . VAL A 1 199 ? 44.179 15.290 -20.397 1.00 18.29 191 VAL A CA 1
ATOM 1543 C C . VAL A 1 199 ? 45.551 15.105 -21.007 1.00 20.06 191 VAL A C 1
ATOM 1544 O O . VAL A 1 199 ? 46.134 16.063 -21.507 1.00 20.00 191 VAL A O 1
ATOM 1548 N N . VAL A 1 200 ? 46.074 13.881 -20.933 1.00 19.92 192 VAL A N 1
ATOM 1549 C CA . VAL A 1 200 ? 47.370 13.540 -21.498 1.00 22.04 192 VAL A CA 1
ATOM 1550 C C . VAL A 1 200 ? 47.186 12.291 -22.338 1.00 22.58 192 VAL A C 1
ATOM 1551 O O . VAL A 1 200 ? 46.781 11.261 -21.816 1.00 24.94 192 VAL A O 1
ATOM 1555 N N . GLN A 1 201 ? 47.487 12.413 -23.626 1.00 24.04 193 GLN A N 1
ATOM 1556 C CA . GLN A 1 201 ? 47.387 11.309 -24.578 1.00 24.74 193 GLN A CA 1
ATOM 1557 C C . GLN A 1 201 ? 46.123 10.490 -24.334 1.00 27.05 193 GLN A C 1
ATOM 1558 O O . GLN A 1 201 ? 46.172 9.269 -24.200 1.00 31.07 193 GLN A O 1
ATOM 1564 N N . GLY A 1 202 ? 45.004 11.194 -24.226 1.00 27.79 194 GLY A N 1
ATOM 1565 C CA . GLY A 1 202 ? 43.701 10.561 -24.176 1.00 31.22 194 GLY A CA 1
ATOM 1566 C C . GLY A 1 202 ? 43.150 10.173 -22.818 1.00 31.27 194 GLY A C 1
ATOM 1567 O O . GLY A 1 202 ? 41.988 9.771 -22.732 1.00 36.39 194 GLY A O 1
ATOM 1568 N N . LYS A 1 203 ? 43.958 10.287 -21.762 1.00 23.30 195 LYS A N 1
ATOM 1569 C CA . LYS A 1 203 ? 43.538 9.894 -20.411 1.00 25.17 195 LYS A CA 1
ATOM 1570 C C . LYS A 1 203 ? 43.567 11.099 -19.493 1.00 22.46 195 LYS A C 1
ATOM 1571 O O . LYS A 1 203 ? 44.227 12.083 -19.797 1.00 23.32 195 LYS A O 1
ATOM 1577 N N . LEU A 1 204 ? 42.812 11.023 -18.403 1.00 20.19 196 LEU A N 1
ATOM 1578 C CA . LEU A 1 204 ? 42.756 12.120 -17.436 1.00 21.28 196 LEU A CA 1
ATOM 1579 C C . LEU A 1 204 ? 43.687 11.852 -16.275 1.00 20.35 196 LEU A C 1
ATOM 1580 O O . LEU A 1 204 ? 43.615 10.804 -15.655 1.00 22.16 196 LEU A O 1
ATOM 1585 N N . TRP A 1 205 ? 44.549 12.817 -15.989 1.00 18.34 197 TRP A N 1
ATOM 1586 C CA . TRP A 1 205 ? 45.491 12.724 -14.882 1.00 18.56 197 TRP A CA 1
ATOM 1587 C C . TRP A 1 205 ? 45.155 13.728 -13.795 1.00 17.64 197 TRP A C 1
ATOM 1588 O O . TRP A 1 205 ? 44.933 14.908 -14.084 1.00 18.00 197 TRP A O 1
ATOM 1599 N N . VAL A 1 206 ? 45.101 13.251 -12.555 1.00 18.77 198 VAL A N 1
ATOM 1600 C CA . VAL A 1 206 ? 44.887 14.075 -11.368 1.00 19.09 198 VAL A CA 1
ATOM 1601 C C . VAL A 1 206 ? 46.115 13.894 -10.492 1.00 19.58 198 VAL A C 1
ATOM 1602 O O . VAL A 1 206 ? 46.511 12.761 -10.204 1.00 20.69 198 VAL A O 1
ATOM 1606 N N . PHE A 1 207 ? 46.729 15.000 -10.079 1.00 18.02 199 PHE A N 1
ATOM 1607 C CA . PHE A 1 207 ? 48.019 14.881 -9.408 1.00 18.56 199 PHE A CA 1
ATOM 1608 C C . PHE A 1 207 ? 48.295 15.999 -8.416 1.00 16.86 199 PHE A C 1
ATOM 1609 O O . PHE A 1 207 ? 48.051 17.180 -8.694 1.00 16.87 199 PHE A O 1
ATOM 1617 N N . TYR A 1 208 ? 48.785 15.597 -7.247 1.00 16.86 200 TYR A N 1
ATOM 1618 C CA . TYR A 1 208 ? 49.173 16.527 -6.205 1.00 15.45 200 TYR A CA 1
ATOM 1619 C C . TYR A 1 208 ? 47.951 17.373 -5.799 1.00 14.74 200 TYR A C 1
ATOM 1620 O O . TYR A 1 208 ? 46.827 16.903 -5.946 1.00 16.91 200 TYR A O 1
ATOM 1629 N N . GLY A 1 209 ? 48.142 18.583 -5.268 1.00 15.80 201 GLY A N 1
ATOM 1630 C CA . GLY A 1 209 ? 47.021 19.415 -4.873 1.00 13.24 201 GLY A CA 1
ATOM 1631 C C . GLY A 1 209 ? 46.917 19.546 -3.365 1.00 17.87 201 GLY A C 1
ATOM 1632 O O . GLY A 1 209 ? 47.798 19.088 -2.629 1.00 17.85 201 GLY A O 1
ATOM 1633 N N . PHE A 1 210 ? 45.848 20.184 -2.908 1.00 14.94 202 PHE A N 1
ATOM 1634 C CA . PHE A 1 210 ? 45.671 20.515 -1.491 1.00 17.08 202 PHE A CA 1
ATOM 1635 C C . PHE A 1 210 ? 44.553 19.646 -0.953 1.00 17.02 202 PHE A C 1
ATOM 1636 O O . PHE A 1 210 ? 43.401 19.826 -1.337 1.00 16.80 202 PHE A O 1
ATOM 1644 N N . ALA A 1 211 ? 44.911 18.706 -0.069 1.00 17.15 203 ALA A N 1
ATOM 1645 C CA . ALA A 1 211 ? 44.034 17.599 0.336 1.00 18.80 203 ALA A CA 1
ATOM 1646 C C . ALA A 1 211 ? 43.358 17.750 1.687 1.00 20.66 203 ALA A C 1
ATOM 1647 O O . ALA A 1 211 ? 43.945 18.244 2.656 1.00 22.74 203 ALA A O 1
ATOM 1649 N N . THR A 1 212 ? 42.116 17.285 1.738 1.00 21.20 204 THR A N 1
ATOM 1650 C CA . THR A 1 212 ? 41.436 16.975 3.000 1.00 22.98 204 THR A CA 1
ATOM 1651 C C . THR A 1 212 ? 41.960 15.650 3.519 1.00 23.72 204 THR A C 1
ATOM 1652 O O . THR A 1 212 ? 42.111 14.691 2.756 1.00 27.30 204 THR A O 1
ATOM 1656 N N . ALA A 1 213 ? 42.239 15.597 4.819 1.00 25.19 205 ALA A N 1
ATOM 1657 C CA . ALA A 1 213 ? 42.706 14.378 5.449 1.00 26.58 205 ALA A CA 1
ATOM 1658 C C . ALA A 1 213 ? 41.550 13.436 5.684 1.00 29.84 205 ALA A C 1
ATOM 1659 O O . ALA A 1 213 ? 40.450 13.871 6.019 1.00 31.02 205 ALA A O 1
ATOM 1661 N N . ASN A 1 214 ? 41.827 12.149 5.510 1.00 41.36 206 ASN A N 1
ATOM 1662 C CA . ASN A 1 214 ? 40.888 11.090 5.844 1.00 42.54 206 ASN A CA 1
ATOM 1663 C C . ASN A 1 214 ? 41.497 10.191 6.913 1.00 44.74 206 ASN A C 1
ATOM 1664 O O . ASN A 1 214 ? 41.522 8.964 6.778 1.00 45.63 206 ASN A O 1
ATOM 1669 N N . ASP A 1 215 ? 41.996 10.808 7.980 1.00 37.76 207 ASP A N 1
ATOM 1670 C CA . ASP A 1 215 ? 42.628 10.070 9.054 1.00 46.16 207 ASP A CA 1
ATOM 1671 C C . ASP A 1 215 ? 42.762 10.990 10.259 1.00 48.85 207 ASP A C 1
ATOM 1672 O O . ASP A 1 215 ? 43.584 11.901 10.235 1.00 40.66 207 ASP A O 1
ATOM 1677 N N . PRO A 1 216 ? 41.958 10.762 11.319 1.00 38.62 208 PRO A N 1
ATOM 1678 C CA . PRO A 1 216 ? 42.076 11.623 12.504 1.00 38.96 208 PRO A CA 1
ATOM 1679 C C . PRO A 1 216 ? 43.448 11.558 13.148 1.00 39.49 208 PRO A C 1
ATOM 1680 O O . PRO A 1 216 ? 43.737 12.377 14.028 1.00 42.67 208 PRO A O 1
ATOM 1684 N N . LYS A 1 217 ? 44.284 10.608 12.736 1.00 41.56 209 LYS A N 1
ATOM 1685 C CA . LYS A 1 217 ? 45.638 10.520 13.278 1.00 39.80 209 LYS A CA 1
ATOM 1686 C C . LYS A 1 217 ? 46.573 11.576 12.680 1.00 36.77 209 LYS A C 1
ATOM 1687 O O . LYS A 1 217 ? 47.582 11.902 13.292 1.00 36.00 209 LYS A O 1
ATOM 1690 N N . ILE A 1 218 ? 46.253 12.107 11.505 1.00 36.40 210 ILE A N 1
ATOM 1691 C CA . ILE A 1 218 ? 47.062 13.193 10.947 1.00 31.74 210 ILE A CA 1
ATOM 1692 C C . ILE A 1 218 ? 46.857 14.409 11.843 1.00 32.17 210 ILE A C 1
ATOM 1693 O O . ILE A 1 218 ? 45.724 14.857 12.032 1.00 34.04 210 ILE A O 1
ATOM 1698 N N . PRO A 1 219 ? 47.947 14.946 12.410 1.00 33.20 211 PRO A N 1
ATOM 1699 C CA . PRO A 1 219 ? 47.714 16.072 13.314 1.00 29.06 211 PRO A CA 1
ATOM 1700 C C . PRO A 1 219 ? 47.359 17.329 12.536 1.00 27.01 211 PRO A C 1
ATOM 1701 O O . PRO A 1 219 ? 47.653 17.434 11.340 1.00 29.11 211 PRO A O 1
ATOM 1705 N N . THR A 1 220 ? 46.693 18.261 13.203 1.00 27.43 212 THR A N 1
ATOM 1706 C CA . THR A 1 220 ? 46.386 19.542 12.600 1.00 26.93 212 THR A CA 1
ATOM 1707 C C . THR A 1 220 ? 47.645 20.400 12.520 1.00 23.98 212 THR A C 1
ATOM 1708 O O . THR A 1 220 ? 48.575 20.246 13.314 1.00 25.34 212 THR A O 1
ATOM 1712 N N . LEU A 1 221 ? 47.652 21.291 11.538 1.00 22.15 213 LEU A N 1
ATOM 1713 C CA . LEU A 1 221 ? 48.632 22.364 11.436 1.00 21.23 213 LEU A CA 1
ATOM 1714 C C . LEU A 1 221 ? 47.834 23.643 11.250 1.00 20.21 213 LEU A C 1
ATOM 1715 O O . LEU A 1 221 ? 46.961 23.708 10.382 1.00 21.00 213 LEU A O 1
ATOM 1720 N N . TYR A 1 222 ? 48.119 24.654 12.057 1.00 21.63 214 TYR A N 1
ATOM 1721 C CA . TYR A 1 222 ? 47.342 25.893 12.057 1.00 21.05 214 TYR A CA 1
ATOM 1722 C C . TYR A 1 222 ? 45.839 25.594 12.199 1.00 24.82 214 TYR A C 1
ATOM 1723 O O . TYR A 1 222 ? 45.010 26.287 11.621 1.00 27.07 214 TYR A O 1
ATOM 1732 N N . GLY A 1 223 ? 45.516 24.544 12.951 1.00 23.67 215 GLY A N 1
ATOM 1733 C CA . GLY A 1 223 ? 44.132 24.228 13.282 1.00 25.51 215 GLY A CA 1
ATOM 1734 C C . GLY A 1 223 ? 43.380 23.351 12.298 1.00 26.39 215 GLY A C 1
ATOM 1735 O O . GLY A 1 223 ? 42.211 23.081 12.524 1.00 30.25 215 GLY A O 1
ATOM 1736 N N . SER A 1 224 ? 44.037 22.906 11.228 1.00 25.08 216 SER A N 1
ATOM 1737 C CA . SER A 1 224 ? 43.412 22.073 10.205 1.00 23.44 216 SER A CA 1
ATOM 1738 C C . SER A 1 224 ? 44.331 20.918 9.816 1.00 24.88 216 SER A C 1
ATOM 1739 O O . SER A 1 224 ? 45.551 21.091 9.726 1.00 23.60 216 SER A O 1
ATOM 1742 N N . GLN A 1 225 ? 43.750 19.758 9.523 1.00 24.07 217 GLN A N 1
ATOM 1743 C CA . GLN A 1 225 ? 44.543 18.634 9.049 1.00 23.99 217 GLN A CA 1
ATOM 1744 C C . GLN A 1 225 ? 44.968 18.777 7.585 1.00 21.88 217 GLN A C 1
ATOM 1745 O O . GLN A 1 225 ? 45.795 18.005 7.106 1.00 23.05 217 GLN A O 1
ATOM 1751 N N . ASP A 1 226 ? 44.388 19.740 6.873 1.00 21.80 218 ASP A N 1
ATOM 1752 C CA . ASP A 1 226 ? 44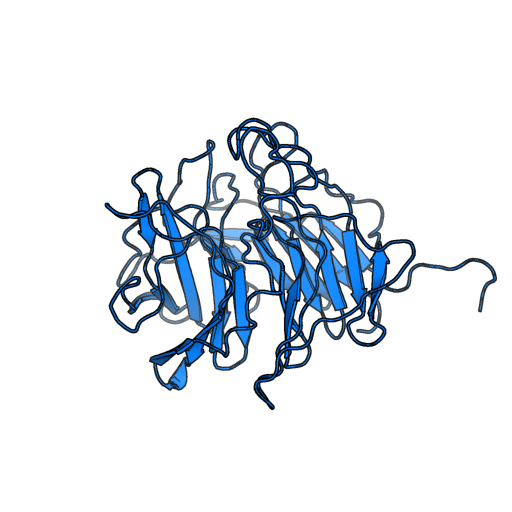.634 19.900 5.431 1.00 21.60 218 ASP A CA 1
ATOM 1753 C C . ASP A 1 226 ? 46.137 19.904 5.122 1.00 22.05 218 ASP A C 1
ATOM 1754 O O . ASP A 1 226 ? 46.924 20.509 5.847 1.00 21.10 218 ASP A O 1
ATOM 1759 N N . TYR A 1 227 ? 46.534 19.261 4.032 1.00 18.37 219 TYR A N 1
ATOM 1760 C CA . TYR A 1 227 ? 47.955 19.102 3.737 1.00 18.77 219 TYR A CA 1
ATOM 1761 C C . TYR A 1 227 ? 48.204 19.057 2.227 1.00 18.97 219 TYR A C 1
ATOM 1762 O O . TYR A 1 227 ? 47.260 18.956 1.430 1.00 17.87 219 TYR A O 1
ATOM 1771 N N . GLU A 1 228 ? 49.474 19.162 1.837 1.00 17.26 220 GLU A N 1
ATOM 1772 C CA . GLU A 1 228 ? 49.836 19.142 0.422 1.00 15.98 220 GLU A CA 1
ATOM 1773 C C . GLU A 1 228 ? 49.998 17.701 -0.044 1.00 17.13 220 GLU A C 1
ATOM 1774 O O . GLU A 1 228 ? 50.683 16.919 0.610 1.00 18.65 220 GLU A O 1
ATOM 1780 N N . SER A 1 229 ? 49.359 17.340 -1.155 1.00 18.34 221 SER A N 1
ATOM 1781 C CA . SER A 1 229 ? 49.433 15.986 -1.709 1.00 17.77 221 SER A CA 1
ATOM 1782 C C . SER A 1 229 ? 50.625 15.771 -2.640 1.00 17.38 221 SER A C 1
ATOM 1783 O O . SER A 1 229 ? 51.119 16.716 -3.264 1.00 17.43 221 SER A O 1
ATOM 1786 N N . ASN A 1 230 ? 51.053 14.512 -2.772 1.00 19.19 222 ASN A N 1
ATOM 1787 C CA . ASN A 1 230 ? 52.004 14.125 -3.824 1.00 20.68 222 ASN A CA 1
ATOM 1788 C C . ASN A 1 230 ? 51.548 12.885 -4.580 1.00 20.22 222 ASN A C 1
ATOM 1789 O O . ASN A 1 230 ? 52.370 12.186 -5.170 1.00 24.24 222 ASN A O 1
ATOM 1794 N N . ARG A 1 231 ? 50.248 12.640 -4.576 1.00 20.73 223 ARG A N 1
ATOM 1795 C CA . ARG A 1 231 ? 49.718 11.448 -5.223 1.00 21.70 223 ARG A CA 1
ATOM 1796 C C . ARG A 1 231 ? 49.223 11.709 -6.636 1.00 22.49 223 ARG A C 1
ATOM 1797 O O . ARG A 1 231 ? 48.887 12.831 -6.998 1.00 21.54 223 ARG A O 1
ATOM 1805 N N . VAL A 1 232 ? 49.212 10.639 -7.427 1.00 22.85 224 VAL A N 1
ATOM 1806 C CA . VAL A 1 232 ? 48.949 10.701 -8.852 1.00 22.79 224 VAL A CA 1
ATOM 1807 C C . VAL A 1 232 ? 48.015 9.567 -9.255 1.00 24.73 224 VAL A C 1
ATOM 1808 O O . VAL A 1 232 ? 48.275 8.400 -8.926 1.00 26.74 224 VAL A O 1
ATOM 1812 N N . HIS A 1 233 ? 46.937 9.916 -9.953 1.00 24.27 225 HIS A N 1
ATOM 1813 C CA . HIS A 1 233 ? 45.969 8.941 -10.463 1.00 26.06 225 HIS A CA 1
ATOM 1814 C C . HIS A 1 233 ? 45.662 9.224 -11.918 1.00 25.75 225 HIS A C 1
ATOM 1815 O O . HIS A 1 233 ? 45.772 10.359 -12.377 1.00 24.48 225 HIS A O 1
ATOM 1822 N N . CYS A 1 234 ? 45.223 8.190 -12.625 1.00 27.72 226 CYS A N 1
ATOM 1823 C CA A CYS A 1 234 ? 44.860 8.278 -14.037 0.64 27.86 226 CYS A CA 1
ATOM 1824 C CA B CYS A 1 234 ? 44.791 8.375 -13.997 0.36 27.68 226 CYS A CA 1
ATOM 1825 C C . CYS A 1 234 ? 43.487 7.640 -14.261 1.00 29.21 226 CYS A C 1
ATOM 1826 O O . CYS A 1 234 ? 43.217 6.567 -13.720 1.00 31.37 226 CYS A O 1
ATOM 1831 N N . TYR A 1 235 ? 42.644 8.291 -15.056 1.00 28.30 227 TYR A N 1
ATOM 1832 C CA . TYR A 1 235 ? 41.342 7.760 -15.424 1.00 29.57 227 TYR A CA 1
ATOM 1833 C C . TYR A 1 235 ? 41.333 7.608 -16.933 1.00 30.23 227 TYR A C 1
ATOM 1834 O O . TYR A 1 235 ? 41.636 8.553 -17.658 1.00 28.69 227 TYR A O 1
ATOM 1843 N N . ASP A 1 236 ? 40.986 6.409 -17.403 1.00 32.70 228 ASP A N 1
ATOM 1844 C CA . ASP A 1 236 ? 40.896 6.120 -18.828 1.00 33.78 228 ASP A CA 1
ATOM 1845 C C . ASP A 1 236 ? 39.426 6.093 -19.246 1.00 34.35 228 ASP A C 1
ATOM 1846 O O . ASP A 1 236 ? 38.695 5.182 -18.864 1.00 36.03 228 ASP A O 1
ATOM 1851 N N . PRO A 1 237 ? 38.987 7.092 -20.031 1.00 33.95 229 PRO A N 1
ATOM 1852 C CA . PRO A 1 237 ? 37.585 7.121 -20.467 1.00 36.89 229 PRO A CA 1
ATOM 1853 C C . PRO A 1 237 ? 37.200 5.891 -21.286 1.00 35.82 229 PRO A C 1
ATOM 1854 O O . PRO A 1 237 ? 36.029 5.522 -21.353 1.00 39.63 229 PRO A O 1
ATOM 1858 N N . ALA A 1 238 ? 38.189 5.240 -21.888 1.00 37.23 230 ALA A N 1
ATOM 1859 C CA . ALA A 1 238 ? 37.910 4.127 -22.795 1.00 40.05 230 ALA A CA 1
ATOM 1860 C C . ALA A 1 238 ? 37.395 2.920 -22.017 1.00 42.90 230 ALA A C 1
ATOM 1861 O O . ALA A 1 238 ? 36.632 2.107 -22.546 1.00 51.06 230 ALA A O 1
ATOM 1863 N N . THR A 1 239 ? 37.817 2.809 -20.765 1.00 42.00 231 THR A N 1
ATOM 1864 C CA . THR A 1 239 ? 37.470 1.682 -19.909 1.00 44.33 231 THR A CA 1
ATOM 1865 C C . THR A 1 239 ? 36.695 2.128 -18.678 1.00 43.13 231 THR A C 1
ATOM 1866 O O . THR A 1 239 ? 36.126 1.303 -17.962 1.00 45.07 231 THR A O 1
ATOM 1870 N N . GLN A 1 240 ? 36.725 3.435 -18.416 1.00 40.13 232 GLN A N 1
ATOM 1871 C CA . GLN A 1 240 ? 36.090 4.024 -17.240 1.00 39.66 232 GLN A CA 1
ATOM 1872 C C . GLN A 1 240 ? 36.704 3.545 -15.918 1.00 39.46 232 GLN A C 1
ATOM 1873 O O . GLN A 1 240 ? 36.016 3.471 -14.900 1.00 39.85 232 GLN A O 1
ATOM 1879 N N . LYS A 1 241 ? 38.000 3.247 -15.944 1.00 39.65 233 LYS A N 1
ATOM 1880 C CA . LYS A 1 241 ? 38.704 2.751 -14.770 1.00 40.37 233 LYS A CA 1
ATOM 1881 C C . LYS A 1 241 ? 39.710 3.764 -14.244 1.00 37.78 233 LYS A C 1
ATOM 1882 O O . LYS A 1 241 ? 40.379 4.447 -15.016 1.00 36.24 233 LYS A O 1
ATOM 1888 N N . TRP A 1 242 ? 39.801 3.811 -12.918 1.00 37.57 234 TRP A N 1
ATOM 1889 C CA . TRP A 1 242 ? 40.798 4.593 -12.196 1.00 35.58 234 TRP A CA 1
ATOM 1890 C C . TRP A 1 242 ? 41.982 3.715 -11.820 1.00 37.10 234 TRP A C 1
ATOM 1891 O O . TRP A 1 242 ? 41.808 2.536 -11.498 1.00 39.74 234 TRP A O 1
ATOM 1902 N N . THR A 1 243 ? 43.175 4.294 -11.872 1.00 35.58 235 THR A N 1
ATOM 1903 C CA A THR A 1 243 ? 44.361 3.637 -11.336 0.54 36.74 235 THR A CA 1
ATOM 1904 C CA B THR A 1 243 ? 44.376 3.639 -11.378 0.46 36.73 235 THR A CA 1
ATOM 1905 C C . THR A 1 243 ? 45.229 4.647 -10.625 1.00 34.41 235 THR A C 1
ATOM 1906 O O . THR A 1 243 ? 45.377 5.782 -11.070 1.00 32.10 235 THR A O 1
ATOM 1913 N N . GLU A 1 244 ? 45.801 4.232 -9.501 1.00 35.16 236 GLU A N 1
ATOM 1914 C CA . GLU A 1 244 ? 46.801 5.055 -8.851 1.00 33.30 236 GLU A CA 1
ATOM 1915 C C . GLU A 1 244 ? 48.143 4.731 -9.482 1.00 35.65 236 GLU A C 1
ATOM 1916 O O . GLU A 1 244 ? 48.480 3.565 -9.706 1.00 36.39 236 GLU A O 1
ATOM 1922 N N . VAL A 1 245 ? 48.903 5.774 -9.765 1.00 31.77 237 VAL A N 1
ATOM 1923 C CA . VAL A 1 245 ? 50.142 5.669 -10.519 1.00 32.15 237 VAL A CA 1
ATOM 1924 C C . VAL A 1 245 ? 51.317 5.941 -9.595 1.00 31.56 237 VAL A C 1
ATOM 1925 O O . VAL A 1 245 ? 51.370 6.980 -8.943 1.00 30.26 237 VAL A O 1
ATOM 1929 N N . GLU A 1 246 ? 52.248 4.991 -9.528 1.00 33.60 238 GLU A N 1
ATOM 1930 C CA . GLU A 1 246 ? 53.466 5.173 -8.747 1.00 33.29 238 GLU A CA 1
ATOM 1931 C C . GLU A 1 246 ? 54.520 5.869 -9.596 1.00 35.67 238 GLU A C 1
ATOM 1932 O O . GLU A 1 246 ? 54.984 5.325 -10.589 1.00 39.96 238 GLU A O 1
ATOM 1934 N N . THR A 1 247 ? 54.874 7.097 -9.225 1.00 32.41 239 THR A N 1
ATOM 1935 C CA . THR A 1 247 ? 55.853 7.863 -9.987 1.00 31.19 239 THR A CA 1
ATOM 1936 C C . THR A 1 247 ? 57.141 7.935 -9.196 1.00 29.06 239 THR A C 1
ATOM 1937 O O . THR A 1 247 ? 57.127 7.845 -7.971 1.00 31.94 239 THR A O 1
ATOM 1941 N N . THR A 1 248 ? 58.249 8.082 -9.910 1.00 29.51 240 THR A N 1
ATOM 1942 C CA . THR A 1 248 ? 59.563 7.860 -9.332 1.00 30.31 240 THR A CA 1
ATOM 1943 C C . THR A 1 248 ? 60.520 8.972 -9.705 1.00 28.96 240 THR A C 1
ATOM 1944 O O . THR A 1 248 ? 60.160 9.910 -10.430 1.00 29.25 240 THR A O 1
ATOM 1948 N N . GLY A 1 249 ? 61.730 8.885 -9.174 1.00 30.06 241 GLY A N 1
ATOM 1949 C CA . GLY A 1 249 ? 62.804 9.757 -9.587 1.00 28.92 241 GLY A CA 1
ATOM 1950 C C . GLY A 1 249 ? 63.425 10.421 -8.386 1.00 27.62 241 GLY A C 1
ATOM 1951 O O . GLY A 1 249 ? 62.726 10.747 -7.420 1.00 26.69 241 GLY A O 1
ATOM 1952 N N . PHE A 1 250 ? 64.734 10.610 -8.451 1.00 28.24 242 PHE A N 1
ATOM 1953 C CA . PHE A 1 250 ? 65.436 11.359 -7.420 1.00 27.03 242 PHE A CA 1
ATOM 1954 C C . PHE A 1 250 ? 64.838 12.758 -7.274 1.00 24.41 242 PHE A C 1
ATOM 1955 O O . PHE A 1 250 ? 64.779 13.301 -6.164 1.00 23.38 242 PHE A O 1
ATOM 1963 N N . GLU A 1 251 ? 64.405 13.330 -8.397 1.00 24.71 243 GLU A N 1
ATOM 1964 C CA . GLU A 1 251 ? 63.851 14.689 -8.422 1.00 24.54 243 GLU A CA 1
ATOM 1965 C C . GLU A 1 251 ? 62.325 14.703 -8.476 1.00 22.78 243 GLU A C 1
ATOM 1966 O O . GLU A 1 251 ? 61.715 15.638 -9.003 1.00 21.79 243 GLU A O 1
ATOM 1972 N N . LYS A 1 252 ? 61.690 13.682 -7.922 1.00 22.36 244 LYS A N 1
ATOM 1973 C CA . LYS A 1 252 ? 60.262 13.742 -7.695 1.00 20.93 244 LYS A CA 1
ATOM 1974 C C . LYS A 1 252 ? 59.975 14.968 -6.823 1.00 19.89 244 LYS A C 1
ATOM 1975 O O . LYS A 1 252 ? 60.622 15.136 -5.802 1.00 19.54 244 LYS A O 1
ATOM 1981 N N . PRO A 1 253 ? 59.039 15.838 -7.233 1.00 17.96 245 PRO A N 1
ATOM 1982 C CA . PRO A 1 253 ? 58.801 17.056 -6.444 1.00 16.38 245 PRO A CA 1
ATOM 1983 C C . PRO A 1 253 ? 58.154 16.789 -5.096 1.00 16.95 245 PRO A C 1
ATOM 1984 O O . PRO A 1 253 ? 57.286 15.925 -4.967 1.00 18.35 245 PRO A O 1
ATOM 1988 N N . SER A 1 254 ? 58.590 17.538 -4.085 1.00 18.52 246 SER A N 1
ATOM 1989 C CA . SER A 1 254 ? 57.919 17.506 -2.798 1.00 18.33 246 SER A CA 1
ATOM 1990 C C . SER A 1 254 ? 56.458 17.913 -2.955 1.00 14.34 246 SER A C 1
ATOM 1991 O O . SER A 1 254 ? 56.058 18.540 -3.955 1.00 15.32 246 SER A O 1
ATOM 1994 N N . ARG A 1 255 ? 55.653 17.513 -1.984 1.00 17.97 247 ARG A N 1
ATOM 1995 C CA . ARG A 1 255 ? 54.228 17.794 -1.937 1.00 17.39 247 ARG A CA 1
ATOM 1996 C C . ARG A 1 255 ? 53.937 19.265 -2.227 1.00 14.13 247 ARG A C 1
ATOM 1997 O O . ARG A 1 255 ? 54.620 20.136 -1.718 1.00 14.57 247 ARG A O 1
ATOM 2005 N N . ARG A 1 256 ? 52.910 19.525 -3.037 1.00 14.69 248 ARG A N 1
ATOM 2006 C CA . ARG A 1 256 ? 52.576 20.890 -3.409 1.00 12.91 248 ARG A CA 1
ATOM 2007 C C . ARG A 1 256 ? 51.215 21.002 -4.085 1.00 13.20 248 ARG A C 1
ATOM 2008 O O . ARG A 1 256 ? 50.632 19.991 -4.500 1.00 14.31 248 ARG A O 1
ATOM 2016 N N . SER A 1 257 ? 50.746 22.245 -4.181 1.00 12.33 249 SER A N 1
ATOM 2017 C CA . SER A 1 257 ? 49.459 22.571 -4.779 1.00 12.08 249 SER A CA 1
ATOM 2018 C C . SER A 1 257 ? 49.568 23.923 -5.485 1.00 12.83 249 SER A C 1
ATOM 2019 O O . SER A 1 257 ? 50.617 24.550 -5.449 1.00 11.97 249 SER A O 1
ATOM 2022 N N . CYS A 1 258 ? 48.480 24.351 -6.136 1.00 12.22 250 CYS A N 1
ATOM 2023 C CA A CYS A 1 258 ? 48.433 25.717 -6.665 0.86 10.91 250 CYS A CA 1
ATOM 2024 C CA B CYS A 1 258 ? 48.345 25.628 -6.854 0.14 12.52 250 CYS A CA 1
ATOM 2025 C C . CYS A 1 258 ? 49.593 26.013 -7.633 1.00 11.77 250 CYS A C 1
ATOM 2026 O O . CYS A 1 258 ? 50.171 27.103 -7.534 1.00 10.94 250 CYS A O 1
ATOM 2031 N N . PHE A 1 259 ? 49.941 25.076 -8.507 1.00 11.01 251 PHE A N 1
ATOM 2032 C CA . PHE A 1 259 ? 51.074 25.225 -9.406 1.00 10.80 251 PHE A CA 1
ATOM 2033 C C . PHE A 1 259 ? 50.608 25.369 -10.844 1.00 12.33 251 PHE A C 1
ATOM 2034 O O . PHE A 1 259 ? 49.534 24.879 -11.222 1.00 13.05 251 PHE A O 1
ATOM 2042 N N . ALA A 1 260 ? 51.457 25.977 -11.667 1.00 11.26 252 ALA A N 1
ATOM 2043 C CA . ALA A 1 260 ? 51.243 25.976 -13.118 1.00 11.37 252 ALA A CA 1
ATOM 2044 C C . ALA A 1 260 ? 51.345 24.562 -13.618 1.00 11.75 252 ALA A C 1
ATOM 2045 O O . ALA A 1 260 ? 52.213 23.814 -13.161 1.00 12.30 252 ALA A O 1
ATOM 2047 N N . HIS A 1 261 ? 50.489 24.173 -14.555 1.00 11.97 253 HIS A N 1
ATOM 2048 C CA . HIS A 1 261 ? 50.646 22.854 -15.152 1.00 14.59 253 HIS A CA 1
ATOM 2049 C C . HIS A 1 261 ? 50.037 22.776 -16.528 1.00 15.07 253 HIS A C 1
ATOM 2050 O O . HIS A 1 261 ? 49.050 23.458 -16.806 1.00 14.39 253 HIS A O 1
ATOM 2057 N N . ALA A 1 262 ? 50.664 21.952 -17.366 1.00 14.42 254 ALA A N 1
ATOM 2058 C CA . ALA A 1 262 ? 50.249 21.765 -18.744 1.00 16.28 254 ALA A CA 1
ATOM 2059 C C . ALA A 1 262 ? 50.710 20.415 -19.258 1.00 17.43 254 ALA A C 1
ATOM 2060 O O . ALA A 1 262 ? 51.661 19.844 -18.734 1.00 18.09 254 ALA A O 1
ATOM 2062 N N . ALA A 1 263 ? 50.033 19.905 -20.279 1.00 17.15 255 ALA A N 1
ATOM 2063 C CA . ALA A 1 263 ? 50.440 18.668 -20.920 1.00 20.06 255 ALA A CA 1
ATOM 2064 C C . ALA A 1 263 ? 51.053 18.989 -22.269 1.00 24.04 255 ALA A C 1
ATOM 2065 O O . ALA A 1 263 ? 50.473 19.751 -23.055 1.00 23.28 255 ALA A O 1
ATOM 2067 N N . VAL A 1 264 ? 52.224 18.413 -22.525 1.00 21.42 256 VAL A N 1
ATOM 2068 C CA . VAL A 1 264 ? 52.859 18.487 -23.835 1.00 22.92 256 VAL A CA 1
ATOM 2069 C C . VAL A 1 264 ? 53.293 17.089 -24.210 1.00 25.26 256 VAL A C 1
ATOM 2070 O O . VAL A 1 264 ? 54.248 16.545 -23.650 1.00 25.38 256 VAL A O 1
ATOM 2074 N N . GLY A 1 265 ? 52.578 16.503 -25.161 1.00 27.60 257 GLY A N 1
ATOM 2075 C CA . GLY A 1 265 ? 52.822 15.134 -25.551 1.00 27.19 257 GLY A CA 1
ATOM 2076 C C . GLY A 1 265 ? 52.701 14.215 -24.351 1.00 27.31 257 GLY A C 1
ATOM 2077 O O . GLY A 1 265 ? 51.679 14.222 -23.666 1.00 28.77 257 GLY A O 1
ATOM 2078 N N . LYS A 1 266 ? 53.752 13.449 -24.085 1.00 28.51 258 LYS A N 1
ATOM 2079 C CA . LYS A 1 266 ? 53.756 12.502 -22.978 1.00 28.91 258 LYS A CA 1
ATOM 2080 C C . LYS A 1 266 ? 54.064 13.172 -21.633 1.00 26.84 258 LYS A C 1
ATOM 2081 O O . LYS A 1 266 ? 53.926 12.540 -20.587 1.00 26.60 258 LYS A O 1
ATOM 2087 N N . TYR A 1 267 ? 54.475 14.441 -21.661 1.00 25.18 259 TYR A N 1
ATOM 2088 C CA . TYR A 1 267 ? 54.866 15.153 -20.432 1.00 23.37 259 TYR A CA 1
ATOM 2089 C C . TYR A 1 267 ? 53.768 15.951 -19.739 1.00 21.19 259 TYR A C 1
ATOM 2090 O O . TYR A 1 267 ? 53.012 16.689 -20.376 1.00 21.67 259 TYR A O 1
ATOM 2099 N N . ILE A 1 268 ? 53.738 15.807 -18.412 1.00 20.45 260 ILE A N 1
ATOM 2100 C CA . ILE A 1 268 ? 53.049 16.739 -17.536 1.00 18.50 260 ILE A CA 1
ATOM 2101 C C . ILE A 1 268 ? 54.120 17.680 -17.013 1.00 19.84 260 ILE A C 1
ATOM 2102 O O . ILE A 1 268 ? 55.074 17.241 -16.389 1.00 19.71 260 ILE A O 1
ATOM 2107 N N . ILE A 1 269 ? 53.947 18.972 -17.286 1.00 18.35 261 ILE A N 1
ATOM 2108 C CA . ILE A 1 269 ? 54.946 19.985 -16.971 1.00 17.29 261 ILE A CA 1
ATOM 2109 C C . ILE A 1 269 ? 54.349 20.928 -15.937 1.00 15.71 261 ILE A C 1
ATOM 2110 O O . ILE A 1 269 ? 53.260 21.485 -16.148 1.00 16.06 261 ILE A O 1
ATOM 2115 N N . ILE A 1 270 ? 55.045 21.102 -14.810 1.00 15.08 262 ILE A N 1
ATOM 2116 C CA . ILE A 1 270 ? 54.565 21.980 -13.743 1.00 13.81 262 ILE A CA 1
ATOM 2117 C C . ILE A 1 270 ? 55.611 23.035 -13.367 1.00 12.25 262 ILE A C 1
ATOM 2118 O O . ILE A 1 270 ? 56.808 22.850 -13.618 1.00 13.39 262 ILE A O 1
ATOM 2123 N N . PHE A 1 271 ? 55.139 24.130 -12.757 1.00 12.46 263 PHE A N 1
ATOM 2124 C CA . PHE A 1 271 ? 56.027 25.155 -12.254 1.00 12.78 263 PHE A CA 1
ATOM 2125 C C . PHE A 1 271 ? 55.444 25.810 -11.018 1.00 11.33 263 PHE A C 1
ATOM 2126 O O . PHE A 1 271 ? 54.251 26.110 -10.957 1.00 10.64 263 PHE A O 1
ATOM 2134 N N . GLY A 1 272 ? 56.293 26.048 -10.026 1.00 11.77 264 GLY A N 1
ATOM 2135 C CA . GLY A 1 272 ? 55.878 26.826 -8.878 1.00 12.14 264 GLY A CA 1
ATOM 2136 C C . GLY A 1 272 ? 54.963 26.060 -7.948 1.00 10.71 264 GLY A C 1
ATOM 2137 O O . GLY A 1 272 ? 54.970 24.826 -7.930 1.00 11.81 264 GLY A O 1
ATOM 2138 N N . GLY A 1 273 ? 54.171 26.793 -7.182 1.00 10.58 265 GLY A N 1
ATOM 2139 C CA . GLY A 1 273 ? 53.180 26.192 -6.307 1.00 11.65 265 GLY A CA 1
ATOM 2140 C C . GLY A 1 273 ? 53.436 26.431 -4.844 1.00 11.76 265 GLY A C 1
ATOM 2141 O O . GLY A 1 273 ? 54.526 26.829 -4.431 1.00 12.48 265 GLY A O 1
ATOM 2142 N N . GLU A 1 274 ? 52.386 26.242 -4.059 1.00 10.77 266 GLU A N 1
ATOM 2143 C CA . GLU A 1 274 ? 52.492 26.264 -2.612 1.00 9.60 266 GLU A CA 1
ATOM 2144 C C . GLU A 1 274 ? 53.110 24.961 -2.137 1.00 12.08 266 GLU A C 1
ATOM 2145 O O . GLU A 1 274 ? 52.556 23.871 -2.356 1.00 12.63 266 GLU A O 1
ATOM 2151 N N . ILE A 1 275 ? 54.257 25.085 -1.470 1.00 11.36 267 ILE A N 1
ATOM 2152 C CA . ILE A 1 275 ? 54.930 23.950 -0.852 1.00 11.30 267 ILE A CA 1
ATOM 2153 C C . ILE A 1 275 ? 54.820 23.938 0.674 1.00 11.74 267 ILE A C 1
ATOM 2154 O O . ILE A 1 275 ? 55.038 22.898 1.288 1.00 13.69 267 ILE A O 1
ATOM 2159 N N . GLU A 1 276 ? 54.478 25.077 1.267 1.00 10.84 268 GLU A N 1
ATOM 2160 C CA . GLU A 1 276 ? 54.132 25.132 2.684 1.00 12.49 268 GLU A CA 1
ATOM 2161 C C . GLU A 1 276 ? 52.911 26.015 2.863 1.00 11.15 268 GLU A C 1
ATOM 2162 O O . GLU A 1 276 ? 52.789 27.070 2.226 1.00 11.60 268 GLU A O 1
ATOM 2168 N N . ARG A 1 277 ? 52.028 25.587 3.746 1.00 13.45 269 ARG A N 1
ATOM 2169 C CA . ARG A 1 277 ? 50.846 26.347 4.064 1.00 12.49 269 ARG A CA 1
ATOM 2170 C C . ARG A 1 277 ? 51.180 27.686 4.714 1.00 15.16 269 ARG A C 1
ATOM 2171 O O . ARG A 1 277 ? 52.149 27.821 5.475 1.00 14.82 269 ARG A O 1
ATOM 2179 N N . ASP A 1 278 ? 50.349 28.681 4.430 1.00 12.84 270 ASP A N 1
ATOM 2180 C CA . ASP A 1 278 ? 50.386 29.925 5.188 1.00 14.38 270 ASP A CA 1
ATOM 2181 C C . ASP A 1 278 ? 49.690 29.727 6.536 1.00 16.90 270 ASP A C 1
ATOM 2182 O O . ASP A 1 278 ? 48.687 29.025 6.594 1.00 17.24 270 ASP A O 1
ATOM 2187 N N . PRO A 1 279 ? 50.177 30.379 7.609 1.00 16.60 271 PRO A N 1
ATOM 2188 C CA . PRO A 1 279 ? 49.478 30.245 8.892 1.00 18.17 271 PRO A CA 1
ATOM 2189 C C . PRO A 1 279 ? 48.053 30.773 8.845 1.00 20.88 271 PRO A C 1
ATOM 2190 O O . PRO A 1 279 ? 47.221 30.355 9.644 1.00 22.11 271 PRO A O 1
ATOM 2194 N N . GLU A 1 280 ? 47.779 31.683 7.916 1.00 18.98 272 GLU A N 1
ATOM 2195 C CA . GLU A 1 280 ? 46.468 32.322 7.843 1.00 21.33 272 GLU A CA 1
ATOM 2196 C C . GLU A 1 280 ? 45.767 32.007 6.524 1.00 21.33 272 GLU A C 1
ATOM 2197 O O . GLU A 1 280 ? 45.162 32.883 5.898 1.00 21.48 272 GLU A O 1
ATOM 2203 N N . ALA A 1 281 ? 45.832 30.736 6.128 1.00 22.30 273 ALA A N 1
ATOM 2204 C CA . ALA A 1 281 ? 45.092 30.229 4.972 1.00 20.02 273 ALA A CA 1
ATOM 2205 C C . ALA A 1 281 ? 45.547 30.885 3.662 1.00 19.80 273 ALA A C 1
ATOM 2206 O O . ALA A 1 281 ? 46.618 30.563 3.152 1.00 19.41 273 ALA A O 1
ATOM 2208 N N . HIS A 1 282 ? 44.730 31.785 3.102 1.00 18.40 274 HIS A N 1
ATOM 2209 C CA . HIS A 1 282 ? 45.097 32.460 1.856 1.00 17.07 274 HIS A CA 1
ATOM 2210 C C . HIS A 1 282 ? 45.495 33.915 2.077 1.00 16.09 274 HIS A C 1
ATOM 2211 O O . HIS A 1 282 ? 45.776 34.631 1.121 1.00 16.73 274 HIS A O 1
ATOM 2218 N N . GLN A 1 283 ? 45.546 34.366 3.320 1.00 16.56 275 GLN A N 1
ATOM 2219 C CA . GLN A 1 283 ? 45.877 35.765 3.586 1.00 17.54 275 GLN A CA 1
ATOM 2220 C C . GLN A 1 283 ? 47.315 36.081 3.182 1.00 19.07 275 GLN A C 1
ATOM 2221 O O . GLN A 1 283 ? 47.556 37.052 2.461 1.00 20.91 275 GLN A O 1
ATOM 2227 N N . GLY A 1 284 ? 48.262 35.270 3.658 1.00 16.00 276 GLY A N 1
ATOM 2228 C CA . GLY A 1 284 ? 49.652 35.384 3.267 1.00 15.17 276 GLY A CA 1
ATOM 2229 C C . GLY A 1 284 ? 49.982 34.330 2.224 1.00 13.67 276 GLY A C 1
ATOM 2230 O O . GLY A 1 284 ? 49.137 33.499 1.884 1.00 14.70 276 GLY A O 1
ATOM 2231 N N . PRO A 1 285 ? 51.223 34.348 1.734 1.00 12.90 277 PRO A N 1
ATOM 2232 C CA . PRO A 1 285 ? 51.610 33.495 0.612 1.00 13.37 277 PRO A CA 1
ATOM 2233 C C . PRO A 1 285 ? 52.116 32.118 1.001 1.00 14.35 277 PRO A C 1
ATOM 2234 O O . PRO A 1 285 ? 52.395 31.329 0.120 1.00 13.75 277 PRO A O 1
ATOM 2238 N N . GLY A 1 286 ? 52.249 31.826 2.280 1.00 13.54 278 GLY A N 1
ATOM 2239 C CA . GLY A 1 286 ? 52.848 30.567 2.696 1.00 14.90 278 GLY A CA 1
ATOM 2240 C C . GLY A 1 286 ? 54.268 30.477 2.162 1.00 12.03 278 GLY A C 1
ATOM 2241 O O . GLY A 1 286 ? 55.012 31.443 2.245 1.00 14.23 278 GLY A O 1
ATOM 2242 N N . THR A 1 287 ? 54.645 29.312 1.636 1.00 10.79 279 THR A N 1
ATOM 2243 C CA . THR A 1 287 ? 55.931 29.171 0.980 1.00 10.60 279 THR A CA 1
ATOM 2244 C C . THR A 1 287 ? 55.664 28.675 -0.432 1.00 10.66 279 THR A C 1
ATOM 2245 O O . THR A 1 287 ? 54.995 27.650 -0.630 1.00 10.07 279 THR A O 1
ATOM 2249 N N . LEU A 1 288 ? 56.206 29.402 -1.403 1.00 10.54 280 LEU A N 1
ATOM 2250 C CA . LEU A 1 288 ? 55.954 29.157 -2.813 1.00 10.04 280 LEU A CA 1
ATOM 2251 C C . LEU A 1 288 ? 57.253 28.695 -3.451 1.00 10.32 280 LEU A C 1
ATOM 2252 O O . LEU A 1 288 ? 58.306 29.188 -3.123 1.00 11.11 280 LEU A O 1
ATOM 2257 N N . SER A 1 289 ? 57.138 27.771 -4.403 1.00 9.71 281 SER A N 1
ATOM 2258 C CA . SER A 1 289 ? 58.276 27.210 -5.118 1.00 10.14 281 SER A CA 1
ATOM 2259 C C . SER A 1 289 ? 58.690 28.040 -6.334 1.00 10.47 281 SER A C 1
ATOM 2260 O O . SER A 1 289 ? 57.856 28.702 -6.961 1.00 11.56 281 SER A O 1
ATOM 2263 N N . ARG A 1 290 ? 59.989 28.003 -6.650 1.00 10.95 282 ARG A N 1
ATOM 2264 C CA . ARG A 1 290 ? 60.507 28.590 -7.892 1.00 11.18 282 ARG A CA 1
ATOM 2265 C C . ARG A 1 290 ? 61.021 27.525 -8.856 1.00 12.14 282 ARG A C 1
ATOM 2266 O O . ARG A 1 290 ? 61.820 27.822 -9.742 1.00 13.34 282 ARG A O 1
ATOM 2274 N N . GLU A 1 291 ? 60.554 26.288 -8.705 1.00 11.02 283 GLU A N 1
ATOM 2275 C CA . GLU A 1 291 ? 61.083 25.175 -9.503 1.00 12.10 283 GLU A CA 1
ATOM 2276 C C . GLU A 1 291 ? 60.065 24.544 -10.444 1.00 13.54 283 GLU A C 1
ATOM 2277 O O . GLU A 1 291 ? 58.865 24.519 -10.173 1.00 13.51 283 GLU A O 1
ATOM 2283 N N . GLY A 1 292 ? 60.591 24.029 -11.549 1.00 15.06 284 GLY A N 1
ATOM 2284 C CA . GLY A 1 292 ? 59.813 23.345 -12.559 1.00 15.14 284 GLY A CA 1
ATOM 2285 C C . GLY A 1 292 ? 60.152 21.871 -12.584 1.00 16.48 284 GLY A C 1
ATOM 2286 O O . GLY A 1 292 ? 61.330 21.510 -12.508 1.00 17.33 284 GLY A O 1
ATOM 2287 N N . PHE A 1 293 ? 59.119 21.031 -12.663 1.00 15.48 285 PHE A N 1
ATOM 2288 C CA . PHE A 1 293 ? 59.284 19.586 -12.743 1.00 16.80 285 PHE A CA 1
ATOM 2289 C C . PHE A 1 293 ? 58.418 19.061 -13.868 1.00 17.96 285 PHE A C 1
ATOM 2290 O O . PHE A 1 293 ? 57.369 19.644 -14.187 1.00 18.05 285 PHE A O 1
ATOM 2298 N N . ALA A 1 294 ? 58.851 17.954 -14.470 1.00 19.93 286 ALA A N 1
ATOM 2299 C CA . ALA A 1 294 ? 58.061 17.300 -15.503 1.00 20.47 286 ALA A CA 1
ATOM 2300 C C . ALA A 1 294 ? 57.994 15.806 -15.238 1.00 20.36 286 ALA A C 1
ATOM 2301 O O . ALA A 1 294 ? 58.981 15.194 -14.805 1.00 22.24 286 ALA A O 1
ATOM 2303 N N . LEU A 1 295 ? 56.817 15.240 -15.469 1.00 21.60 287 LEU A N 1
ATOM 2304 C CA . LEU A 1 295 ? 56.594 13.813 -15.336 1.00 23.92 287 LEU A CA 1
ATOM 2305 C C . LEU A 1 295 ? 56.400 13.221 -16.717 1.00 23.93 287 LEU A C 1
ATOM 2306 O O . LEU A 1 295 ? 55.535 13.670 -17.480 1.00 23.37 287 LEU A O 1
ATOM 2311 N N . ASP A 1 296 ? 57.232 12.237 -17.044 1.00 26.11 288 ASP A N 1
ATOM 2312 C CA . ASP A 1 296 ? 57.056 11.440 -18.255 1.00 28.19 288 ASP A CA 1
ATOM 2313 C C . ASP A 1 296 ? 55.978 10.421 -17.915 1.00 28.92 288 ASP A C 1
ATOM 2314 O O . ASP A 1 296 ? 56.180 9.564 -17.058 1.00 29.84 288 ASP A O 1
ATOM 2319 N N . THR A 1 297 ? 54.813 10.542 -18.553 1.00 28.57 289 THR A N 1
ATOM 2320 C CA . THR A 1 297 ? 53.674 9.708 -18.183 1.00 30.07 289 THR A CA 1
ATOM 2321 C C . THR A 1 297 ? 53.807 8.292 -18.743 1.00 32.11 289 THR A C 1
ATOM 2322 O O . THR A 1 297 ? 52.991 7.434 -18.442 1.00 33.09 289 THR A O 1
ATOM 2326 N N . GLU A 1 298 ? 54.842 8.061 -19.543 1.00 33.73 290 GLU A N 1
ATOM 2327 C CA . GLU A 1 298 ? 55.107 6.726 -20.096 1.00 36.90 290 GLU A CA 1
ATOM 2328 C C . GLU A 1 298 ? 56.105 5.970 -19.235 1.00 38.69 290 GLU A C 1
ATOM 2329 O O . GLU A 1 298 ? 55.906 4.793 -18.940 1.00 41.92 290 GLU A O 1
ATOM 2335 N N . THR A 1 299 ? 57.161 6.652 -18.801 1.00 37.23 291 THR A N 1
ATOM 2336 C CA . THR A 1 299 ? 58.177 6.020 -17.954 1.00 38.45 291 THR A CA 1
ATOM 2337 C C . THR A 1 299 ? 57.854 6.190 -16.470 1.00 36.70 291 THR A C 1
ATOM 2338 O O . THR A 1 299 ? 58.360 5.449 -15.625 1.00 37.90 291 THR A O 1
ATOM 2342 N N . LEU A 1 300 ? 57.026 7.193 -16.178 1.00 34.02 292 LEU A N 1
ATOM 2343 C CA . LEU A 1 300 ? 56.582 7.530 -14.823 1.00 32.23 292 LEU A CA 1
ATOM 2344 C C . LEU A 1 300 ? 57.675 8.159 -13.975 1.00 31.11 292 LEU A C 1
ATOM 2345 O O . LEU A 1 300 ? 57.594 8.152 -12.754 1.00 30.39 292 LEU A O 1
ATOM 2350 N N . VAL A 1 301 ? 58.676 8.721 -14.646 1.00 31.10 293 VAL A N 1
ATOM 2351 C CA . VAL A 1 301 ? 59.796 9.363 -13.980 1.00 33.76 293 VAL A CA 1
ATOM 2352 C C . VAL A 1 301 ? 59.625 10.885 -14.002 1.00 27.56 293 VAL A C 1
ATOM 2353 O O . VAL A 1 301 ? 59.356 11.494 -15.038 1.00 27.12 293 VAL A O 1
ATOM 2357 N N . TRP A 1 302 ? 59.806 11.475 -12.824 1.00 25.99 294 TRP A N 1
ATOM 2358 C CA . TRP A 1 302 ? 59.890 12.920 -12.656 1.00 23.74 294 TRP A CA 1
ATOM 2359 C C . TRP A 1 302 ? 61.336 13.383 -12.820 1.00 24.10 294 TRP A C 1
ATOM 2360 O O . TRP A 1 302 ? 62.269 12.710 -12.345 1.00 26.51 294 TRP A O 1
ATOM 2371 N N . GLU A 1 303 ? 61.518 14.551 -13.432 1.00 24.48 295 GLU A N 1
ATOM 2372 C CA . GLU A 1 303 ? 62.819 15.222 -13.459 1.00 23.11 295 GLU A CA 1
ATOM 2373 C C . GLU A 1 303 ? 62.555 16.731 -13.427 1.00 24.86 295 GLU A C 1
ATOM 2374 O O . GLU A 1 303 ? 61.518 17.178 -13.920 1.00 22.84 295 GLU A O 1
ATOM 2380 N N . ARG A 1 304 ? 63.439 17.518 -12.807 1.00 21.23 296 ARG A N 1
ATOM 2381 C CA . ARG A 1 304 ? 63.362 18.969 -12.974 1.00 19.81 296 ARG A CA 1
ATOM 2382 C C . ARG A 1 304 ? 63.676 19.332 -14.411 1.00 24.74 296 ARG A C 1
ATOM 2383 O O . ARG A 1 304 ? 64.305 18.559 -15.129 1.00 24.11 296 ARG A O 1
ATOM 2391 N N . TYR A 1 305 ? 63.228 20.505 -14.838 1.00 20.54 297 TYR A N 1
ATOM 2392 C CA . TYR A 1 305 ? 63.681 21.077 -16.091 1.00 20.99 297 TYR A CA 1
ATOM 2393 C C . TYR A 1 305 ? 64.183 22.496 -15.817 1.00 20.03 297 TYR A C 1
ATOM 2394 O O . TYR A 1 305 ? 63.794 23.145 -14.828 1.00 20.29 297 TYR A O 1
ATOM 2403 N N . GLU A 1 306 ? 65.062 22.945 -16.705 1.00 21.70 298 GLU A N 1
ATOM 2404 C CA . GLU A 1 306 ? 65.635 24.276 -16.673 1.00 22.84 298 GLU A CA 1
ATOM 2405 C C . GLU A 1 306 ? 65.469 24.885 -18.045 1.00 24.44 298 GLU A C 1
ATOM 2406 O O . GLU A 1 306 ? 65.371 24.164 -19.038 1.00 25.58 298 GLU A O 1
ATOM 2412 N N . GLY A 1 307 ? 65.491 26.209 -18.107 1.00 21.16 299 GLY A N 1
ATOM 2413 C CA . GLY A 1 307 ? 65.171 26.913 -19.331 1.00 21.57 299 GLY A CA 1
ATOM 2414 C C . GLY A 1 307 ? 66.056 28.093 -19.652 1.00 21.98 299 GLY A C 1
ATOM 2415 O O . GLY A 1 307 ? 65.614 29.052 -20.290 1.00 23.68 299 GLY A O 1
ATOM 2416 N N . GLY A 1 308 ? 67.320 28.030 -19.252 1.00 24.68 300 GLY A N 1
ATOM 2417 C CA . GLY A 1 308 ? 68.252 29.070 -19.625 1.00 26.09 300 GLY A CA 1
ATOM 2418 C C . GLY A 1 308 ? 68.241 30.197 -18.623 1.00 26.51 300 GLY A C 1
ATOM 2419 O O . GLY A 1 308 ? 67.853 29.989 -17.480 1.00 22.77 300 GLY A O 1
ATOM 2420 N N . PRO A 1 309 ? 68.668 31.396 -19.041 1.00 25.20 301 PRO A N 1
ATOM 2421 C CA . PRO A 1 309 ? 68.916 32.498 -18.103 1.00 25.34 301 PRO A CA 1
ATOM 2422 C C . PRO A 1 309 ? 67.670 33.089 -17.443 1.00 23.27 301 PRO A C 1
ATOM 2423 O O . PRO A 1 309 ? 67.803 33.662 -16.365 1.00 25.19 301 PRO A O 1
ATOM 2427 N N . ILE A 1 310 ? 66.504 32.970 -18.074 1.00 22.89 302 ILE A N 1
ATOM 2428 C CA . ILE A 1 310 ? 65.270 33.502 -17.501 1.00 22.61 302 ILE A CA 1
ATOM 2429 C C . ILE A 1 310 ? 64.717 32.506 -16.506 1.00 22.64 302 ILE A C 1
ATOM 2430 O O . ILE A 1 310 ? 64.363 31.382 -16.864 1.00 24.07 302 ILE A O 1
ATOM 2435 N N . LYS A 1 311 ? 64.668 32.927 -15.250 1.00 21.45 303 LYS A N 1
ATOM 2436 C CA . LYS A 1 311 ? 64.213 32.075 -14.159 1.00 19.93 303 LYS A CA 1
ATOM 2437 C C . LYS A 1 311 ? 63.087 32.760 -13.394 1.00 17.53 303 LYS A C 1
ATOM 2438 O O . LYS A 1 311 ? 63.343 33.648 -12.577 1.00 19.35 303 LYS A O 1
ATOM 2444 N N . PRO A 1 312 ? 61.836 32.350 -13.647 1.00 16.94 304 PRO A N 1
ATOM 2445 C CA . PRO A 1 312 ? 60.715 32.967 -12.938 1.00 14.75 304 PRO A CA 1
ATOM 2446 C C . PRO A 1 312 ? 60.854 32.789 -11.431 1.00 13.26 304 PRO A C 1
ATOM 2447 O O . PRO A 1 312 ? 61.236 31.708 -10.949 1.00 13.17 304 PRO A O 1
ATOM 2451 N N . SER A 1 313 ? 60.568 33.852 -10.697 1.00 13.36 305 SER A N 1
ATOM 2452 C CA . SER A 1 313 ? 60.677 33.808 -9.252 1.00 13.18 305 SER A CA 1
ATOM 2453 C C . SER A 1 313 ? 59.549 33.002 -8.603 1.00 11.30 305 SER A C 1
ATOM 2454 O O . SER A 1 313 ? 58.572 32.617 -9.251 1.00 11.96 305 SER A O 1
ATOM 2457 N N . ASN A 1 314 ? 59.705 32.739 -7.307 1.00 10.69 306 ASN A N 1
ATOM 2458 C CA . ASN A 1 314 ? 58.741 31.951 -6.555 1.00 11.01 306 ASN A CA 1
ATOM 2459 C C . ASN A 1 314 ? 57.324 32.463 -6.751 1.00 10.72 306 ASN A C 1
ATOM 2460 O O . ASN A 1 314 ? 57.070 33.662 -6.583 1.00 11.09 306 ASN A O 1
ATOM 2465 N N . ARG A 1 315 ? 56.403 31.567 -7.100 1.00 10.91 307 ARG A N 1
ATOM 2466 C CA . ARG A 1 315 ? 55.025 31.988 -7.299 1.00 10.41 307 ARG A CA 1
ATOM 2467 C C . ARG A 1 315 ? 54.098 30.801 -7.229 1.00 10.07 307 ARG A C 1
ATOM 2468 O O . ARG A 1 315 ? 54.513 29.670 -7.415 1.00 10.71 307 ARG A O 1
ATOM 2476 N N . GLY A 1 316 ? 52.840 31.078 -6.927 1.00 9.67 308 GLY A N 1
ATOM 2477 C CA . GLY A 1 316 ? 51.783 30.089 -6.937 1.00 11.03 308 GLY A CA 1
ATOM 2478 C C . GLY A 1 316 ? 50.444 30.758 -7.175 1.00 10.86 308 GLY A C 1
ATOM 2479 O O . GLY A 1 316 ? 50.344 31.975 -7.238 1.00 10.29 308 GLY A O 1
ATOM 2480 N N . TRP A 1 317 ? 49.398 29.944 -7.271 1.00 10.81 309 TRP A N 1
ATOM 2481 C CA . TRP A 1 317 ? 48.040 30.439 -7.497 1.00 10.32 309 TRP A CA 1
ATOM 2482 C C . TRP A 1 317 ? 47.982 31.158 -8.852 1.00 11.34 309 TRP A C 1
ATOM 2483 O O . TRP A 1 317 ? 47.192 32.077 -9.057 1.00 10.63 309 TRP A O 1
ATOM 2494 N N . VAL A 1 318 ? 48.846 30.720 -9.763 1.00 11.25 310 VAL A N 1
ATOM 2495 C CA . VAL A 1 318 ? 48.917 31.238 -11.120 1.00 9.52 310 VAL A CA 1
ATOM 2496 C C . VAL A 1 318 ? 47.787 30.642 -11.951 1.00 11.51 310 VAL A C 1
ATOM 2497 O O . VAL A 1 318 ? 47.151 29.673 -11.546 1.00 13.85 310 VAL A O 1
ATOM 2501 N N . ALA A 1 319 ? 47.523 31.236 -13.112 1.00 11.61 311 ALA A N 1
ATOM 2502 C CA . ALA A 1 319 ? 46.733 30.580 -14.147 1.00 11.91 311 ALA A CA 1
ATOM 2503 C C . ALA A 1 319 ? 47.727 29.975 -15.121 1.00 12.65 311 ALA A C 1
ATOM 2504 O O . ALA A 1 319 ? 48.819 30.509 -15.316 1.00 14.36 311 ALA A O 1
ATOM 2506 N N . SER A 1 320 ? 47.388 28.850 -15.720 1.00 11.04 312 SER A N 1
ATOM 2507 C CA . SER A 1 320 ? 48.292 28.196 -16.649 1.00 11.53 312 SER A CA 1
ATOM 2508 C C . SER A 1 320 ? 47.515 27.449 -17.713 1.00 13.60 312 SER A C 1
ATOM 2509 O O . SER A 1 320 ? 46.351 27.122 -17.529 1.00 14.31 312 SER A O 1
ATOM 2512 N N . THR A 1 321 ? 48.187 27.190 -18.823 1.00 13.22 313 THR A N 1
ATOM 2513 C CA . THR A 1 321 ? 47.629 26.409 -19.901 1.00 14.80 313 THR A CA 1
ATOM 2514 C C . THR A 1 321 ? 48.755 25.973 -20.831 1.00 16.02 313 THR A C 1
ATOM 2515 O O . THR A 1 321 ? 49.919 26.341 -20.632 1.00 16.95 313 THR A O 1
ATOM 2519 N N . THR A 1 322 ? 48.401 25.166 -21.829 1.00 18.58 314 THR A N 1
ATOM 2520 C CA . THR A 1 322 ? 49.314 24.774 -22.882 1.00 24.63 314 THR A CA 1
ATOM 2521 C C . THR A 1 322 ? 49.040 25.628 -24.097 1.00 25.54 314 THR A C 1
ATOM 2522 O O . THR A 1 322 ? 47.885 25.879 -24.451 1.00 22.99 314 THR A O 1
ATOM 2526 N N . THR A 1 323 ? 50.095 26.083 -24.745 1.00 20.87 315 THR A N 1
ATOM 2527 C CA . THR A 1 323 ? 49.934 26.654 -26.062 1.00 24.88 315 THR A CA 1
ATOM 2528 C C . THR A 1 323 ? 51.192 26.523 -26.901 1.00 29.04 315 THR A C 1
ATOM 2529 O O . THR A 1 323 ? 52.197 25.937 -26.474 1.00 24.49 315 THR A O 1
ATOM 2533 N N . THR A 1 324 ? 51.109 27.046 -28.117 1.00 27.44 316 THR A N 1
ATOM 2534 C CA . THR A 1 324 ? 52.233 27.075 -29.028 1.00 28.18 316 THR A CA 1
ATOM 2535 C C . THR A 1 324 ? 52.570 28.513 -29.374 1.00 37.14 316 THR A C 1
ATOM 2536 O O . THR A 1 324 ? 51.701 29.289 -29.794 1.00 34.73 316 THR A O 1
ATOM 2540 N N . ILE A 1 325 ? 53.838 28.854 -29.191 1.00 35.73 317 ILE A N 1
ATOM 2541 C CA . ILE A 1 325 ? 54.345 30.176 -29.503 1.00 32.69 317 ILE A CA 1
ATOM 2542 C C . ILE A 1 325 ? 55.596 30.007 -30.343 1.00 36.93 317 ILE A C 1
ATOM 2543 O O . ILE A 1 325 ? 56.526 29.302 -29.945 1.00 35.78 317 ILE A O 1
ATOM 2548 N N . ASN A 1 326 ? 55.607 30.647 -31.509 1.00 37.37 318 ASN A N 1
ATOM 2549 C CA . ASN A 1 326 ? 56.711 30.526 -32.453 1.00 32.56 318 ASN A CA 1
ATOM 2550 C C . ASN A 1 326 ? 57.070 29.071 -32.742 1.00 33.18 318 ASN A C 1
ATOM 2551 O O . ASN A 1 326 ? 58.244 28.705 -32.809 1.00 40.21 318 ASN A O 1
ATOM 2556 N N . GLY A 1 327 ? 56.036 28.247 -32.899 1.00 39.99 319 GLY A N 1
ATOM 2557 C CA . GLY A 1 327 ? 56.204 26.868 -33.318 1.00 38.96 319 GLY A CA 1
ATOM 2558 C C . GLY A 1 327 ? 56.645 25.906 -32.232 1.00 37.57 319 GLY A C 1
ATOM 2559 O O . GLY A 1 327 ? 56.973 24.753 -32.512 1.00 37.89 319 GLY A O 1
ATOM 2560 N N . LYS A 1 328 ? 56.655 26.377 -30.987 1.00 38.92 320 LYS A N 1
ATOM 2561 C CA . LYS A 1 328 ? 57.063 25.552 -29.854 1.00 32.57 320 LYS A CA 1
ATOM 2562 C C . LYS A 1 328 ? 55.903 25.370 -28.903 1.00 24.63 320 LYS A C 1
ATOM 2563 O O . LYS A 1 328 ? 55.325 26.351 -28.453 1.00 27.26 320 LYS A O 1
ATOM 2569 N N . LYS A 1 329 ? 55.562 24.119 -28.606 1.00 25.48 321 LYS A N 1
ATOM 2570 C CA . LYS A 1 329 ? 54.544 23.832 -27.610 1.00 25.48 321 LYS A CA 1
ATOM 2571 C C . LYS A 1 329 ? 55.181 24.116 -26.261 1.00 24.44 321 LYS A C 1
ATOM 2572 O O . LYS A 1 329 ? 56.401 24.008 -26.108 1.00 23.54 321 LYS A O 1
ATOM 2578 N N . GLY A 1 330 ? 54.372 24.469 -25.270 1.00 20.41 322 GLY A N 1
ATOM 2579 C CA . GLY A 1 330 ? 54.916 24.663 -23.946 1.00 18.98 322 GLY A CA 1
ATOM 2580 C C . GLY A 1 330 ? 53.903 25.048 -22.890 1.00 19.50 322 GLY A C 1
ATOM 2581 O O . GLY A 1 330 ? 52.684 24.982 -23.099 1.00 18.93 322 GLY A O 1
ATOM 2582 N N . LEU A 1 331 ? 54.443 25.447 -21.739 1.00 16.56 323 LEU A N 1
ATOM 2583 C CA . LEU A 1 331 ? 53.668 25.787 -20.555 1.00 15.28 323 LEU A CA 1
ATOM 2584 C C . LEU A 1 331 ? 53.604 27.297 -20.421 1.00 14.74 323 LEU A C 1
ATOM 2585 O O . LEU A 1 331 ? 54.639 27.957 -20.319 1.00 15.57 323 LEU A O 1
ATOM 2590 N N . LEU A 1 332 ? 52.388 27.837 -20.431 1.00 14.33 324 LEU A N 1
ATOM 2591 C CA . LEU A 1 332 ? 52.155 29.258 -20.256 1.00 13.91 324 LEU A CA 1
ATOM 2592 C C . LEU A 1 332 ? 51.718 29.523 -18.827 1.00 14.97 324 LEU A C 1
ATOM 2593 O O . LEU A 1 332 ? 50.795 28.870 -18.337 1.00 15.18 324 LEU A O 1
ATOM 2598 N N . VAL A 1 333 ? 52.373 30.489 -18.182 1.00 13.53 325 VAL A N 1
ATOM 2599 C CA . VAL A 1 333 ? 52.125 30.845 -16.787 1.00 13.39 325 VAL A CA 1
ATOM 2600 C C . VAL A 1 333 ? 51.739 32.310 -16.741 1.00 13.89 325 VAL A C 1
ATOM 2601 O O . VAL A 1 333 ? 52.441 33.153 -17.291 1.00 14.90 325 VAL A O 1
ATOM 2605 N N . HIS A 1 334 ? 50.622 32.627 -16.107 1.00 11.33 326 HIS A N 1
ATOM 2606 C CA . HIS A 1 334 ? 50.160 34.009 -16.041 1.00 11.83 326 HIS A CA 1
ATOM 2607 C C . HIS A 1 334 ? 49.708 34.380 -14.636 1.00 11.81 326 HIS A C 1
ATOM 2608 O O . HIS A 1 334 ? 48.945 33.641 -14.012 1.00 11.80 326 HIS A O 1
ATOM 2615 N N . GLY A 1 335 ? 50.138 35.535 -14.161 1.00 11.75 327 GLY A N 1
ATOM 2616 C CA . GLY A 1 335 ? 49.673 36.031 -12.883 1.00 12.11 327 GLY A CA 1
ATOM 2617 C C . GLY A 1 335 ? 50.140 35.212 -11.706 1.00 10.86 327 GLY A C 1
ATOM 2618 O O . GLY A 1 335 ? 51.179 34.560 -11.772 1.00 12.19 327 GLY A O 1
ATOM 2619 N N . GLY A 1 336 ? 49.339 35.232 -10.642 1.00 10.39 328 GLY A N 1
ATOM 2620 C CA . GLY A 1 336 ? 49.651 34.531 -9.418 1.00 10.52 328 GLY A CA 1
ATOM 2621 C C . GLY A 1 336 ? 50.053 35.472 -8.309 1.00 11.00 328 GLY A C 1
ATOM 2622 O O . GLY A 1 336 ? 50.026 36.703 -8.474 1.00 12.41 328 GLY A O 1
ATOM 2623 N N . LYS A 1 337 ? 50.429 34.886 -7.173 1.00 11.70 329 LYS A N 1
ATOM 2624 C CA . LYS A 1 337 ? 50.998 35.651 -6.059 1.00 11.03 329 LYS A CA 1
ATOM 2625 C C . LYS A 1 337 ? 52.455 35.278 -5.878 1.00 9.71 329 LYS A C 1
ATOM 2626 O O . LYS A 1 337 ? 52.875 34.140 -6.203 1.00 9.89 329 LYS A O 1
ATOM 2632 N N . LEU A 1 338 ? 53.209 36.252 -5.368 1.00 11.00 330 LEU A N 1
ATOM 2633 C CA . LEU A 1 338 ? 54.644 36.155 -5.153 1.00 11.46 330 LEU A CA 1
ATOM 2634 C C . LEU A 1 338 ? 54.916 36.053 -3.644 1.00 11.41 330 LEU A C 1
ATOM 2635 O O . LEU A 1 338 ? 54.006 36.205 -2.831 1.00 12.22 330 LEU A O 1
ATOM 2640 N N . MET A 1 339 ? 56.159 35.788 -3.262 1.00 12.12 331 MET A N 1
ATOM 2641 C CA . MET A 1 339 ? 56.485 35.661 -1.843 1.00 13.04 331 MET A CA 1
ATOM 2642 C C . MET A 1 339 ? 56.408 36.982 -1.075 1.00 14.45 331 MET A C 1
ATOM 2643 O O . MET A 1 339 ? 56.395 36.972 0.160 1.00 15.56 331 MET A O 1
ATOM 2648 N N . THR A 1 340 ? 56.325 38.096 -1.800 1.00 13.24 332 THR A N 1
ATOM 2649 C CA . THR A 1 340 ? 56.030 39.390 -1.199 1.00 13.72 332 THR A CA 1
ATOM 2650 C C . THR A 1 340 ? 54.551 39.519 -0.809 1.00 15.96 332 THR A C 1
ATOM 2651 O O . THR A 1 340 ? 54.141 40.492 -0.175 1.00 17.37 332 THR A O 1
ATOM 2655 N N . ASN A 1 341 ? 53.767 38.537 -1.238 1.00 13.15 333 ASN A N 1
ATOM 2656 C CA . ASN A 1 341 ? 52.306 38.515 -1.132 1.00 14.40 333 ASN A CA 1
ATOM 2657 C C . ASN A 1 341 ? 51.618 39.456 -2.118 1.00 15.69 333 ASN A C 1
ATOM 2658 O O . ASN A 1 341 ? 50.402 39.618 -2.065 1.00 22.03 333 ASN A O 1
ATOM 2663 N N . GLU A 1 342 ? 52.369 40.052 -3.033 1.00 14.77 334 GLU A N 1
ATOM 2664 C CA . GLU A 1 342 ? 51.755 40.857 -4.089 1.00 15.65 334 GLU A CA 1
ATOM 2665 C C . GLU A 1 342 ? 51.302 39.938 -5.219 1.00 13.90 334 GLU A C 1
ATOM 2666 O O . GLU A 1 342 ? 51.908 38.898 -5.481 1.00 14.63 334 GLU A O 1
ATOM 2672 N N . ARG A 1 343 ? 50.256 40.337 -5.916 1.00 14.51 335 ARG A N 1
ATOM 2673 C CA . ARG A 1 343 ? 49.935 39.709 -7.183 1.00 13.72 335 ARG A CA 1
ATOM 2674 C C . ARG A 1 343 ? 50.872 40.246 -8.252 1.00 13.15 335 ARG A C 1
ATOM 2675 O O . ARG A 1 343 ? 51.448 41.338 -8.120 1.00 16.13 335 ARG A O 1
ATOM 2683 N N . THR A 1 344 ? 51.025 39.473 -9.317 1.00 13.41 336 THR A N 1
ATOM 2684 C CA . THR A 1 344 ? 51.847 39.848 -10.462 1.00 13.24 336 THR A CA 1
ATOM 2685 C C . THR A 1 344 ? 51.038 39.846 -11.749 1.00 15.37 336 THR A C 1
ATOM 2686 O O . THR A 1 344 ? 50.040 39.127 -11.852 1.00 15.92 336 THR A O 1
ATOM 2690 N N . ASP A 1 345 ? 51.466 40.673 -12.707 1.00 18.52 337 ASP A N 1
ATOM 2691 C CA . ASP A 1 345 ? 50.897 40.658 -14.051 1.00 17.55 337 ASP A CA 1
ATOM 2692 C C . ASP A 1 345 ? 51.824 39.944 -15.041 1.00 17.03 337 ASP A C 1
ATOM 2693 O O . ASP A 1 345 ? 51.539 39.897 -16.237 1.00 17.35 337 ASP A O 1
ATOM 2698 N N . GLU A 1 346 ? 52.905 39.354 -14.536 1.00 14.61 338 GLU A N 1
ATOM 2699 C CA . GLU A 1 346 ? 53.904 38.721 -15.384 1.00 13.96 338 GLU A CA 1
ATOM 2700 C C . GLU A 1 346 ? 53.363 37.479 -16.086 1.00 14.47 338 GLU A C 1
ATOM 2701 O O . GLU A 1 346 ? 52.551 36.729 -15.536 1.00 12.80 338 GLU A O 1
ATOM 2707 N N . MET A 1 347 ? 53.865 37.249 -17.290 1.00 14.24 339 MET A N 1
ATOM 2708 C CA . MET A 1 347 ? 53.518 36.097 -18.097 1.00 15.57 339 MET A CA 1
ATOM 2709 C C . MET A 1 347 ? 54.809 35.447 -18.591 1.00 14.74 339 MET A C 1
ATOM 2710 O O . MET A 1 347 ? 55.657 36.116 -19.192 1.00 16.35 339 MET A O 1
ATOM 2715 N N . TYR A 1 348 ? 54.940 34.141 -18.349 1.00 14.68 340 TYR A N 1
ATOM 2716 C CA . TYR A 1 348 ? 56.112 33.376 -18.761 1.00 14.03 340 TYR A CA 1
ATOM 2717 C C . TYR A 1 348 ? 55.698 32.182 -19.599 1.00 17.37 340 TYR A C 1
ATOM 2718 O O . TYR A 1 348 ? 54.622 31.641 -19.401 1.00 17.70 340 TYR A O 1
ATOM 2727 N N . PHE A 1 349 ? 56.570 31.760 -20.514 1.00 15.41 341 PHE A N 1
ATOM 2728 C CA . PHE A 1 349 ? 56.313 30.603 -21.365 1.00 16.39 341 PHE A CA 1
ATOM 2729 C C . PHE A 1 349 ? 57.541 29.719 -21.337 1.00 16.55 341 PHE A C 1
ATOM 2730 O O . PHE A 1 349 ? 58.653 30.191 -21.603 1.00 18.82 341 PHE A O 1
ATOM 2738 N N . PHE A 1 350 ? 57.355 28.450 -20.977 1.00 17.25 342 PHE A N 1
ATOM 2739 C CA . PHE A 1 350 ? 58.425 27.473 -21.124 1.00 17.26 342 PHE A CA 1
ATOM 2740 C C . PHE A 1 350 ? 58.228 26.769 -22.453 1.00 20.77 342 PHE A C 1
ATOM 2741 O O . PHE A 1 350 ? 57.326 25.945 -22.593 1.00 18.79 342 PHE A O 1
ATOM 2749 N N . ALA A 1 351 ? 59.079 27.112 -23.415 1.00 19.57 343 ALA A N 1
ATOM 2750 C CA . ALA A 1 351 ? 59.021 26.560 -24.761 1.00 21.91 343 ALA A CA 1
ATOM 2751 C C . ALA A 1 351 ? 59.802 25.252 -24.840 1.00 23.68 343 ALA A C 1
ATOM 2752 O O . ALA A 1 351 ? 61.009 25.237 -24.618 1.00 26.39 343 ALA A O 1
ATOM 2754 N N . VAL A 1 352 ? 59.122 24.160 -25.158 1.00 23.64 344 VAL A N 1
ATOM 2755 C CA . VAL A 1 352 ? 59.762 22.842 -25.227 1.00 23.22 344 VAL A CA 1
ATOM 2756 C C . VAL A 1 352 ? 60.531 22.632 -26.530 1.00 26.97 344 VAL A C 1
ATOM 2757 O O . VAL A 1 352 ? 59.996 22.877 -27.611 1.00 27.33 344 VAL A O 1
ATOM 2761 N N . ASN A 1 353 ? 61.781 22.164 -26.408 1.00 27.05 345 ASN A N 1
ATOM 2762 C CA . ASN A 1 353 ? 62.645 21.873 -27.563 1.00 34.81 345 ASN A CA 1
ATOM 2763 C C . ASN A 1 353 ? 62.720 20.389 -27.932 1.00 44.35 345 ASN A C 1
ATOM 2764 O O . ASN A 1 353 ? 62.834 20.049 -29.110 1.00 53.35 345 ASN A O 1
ATOM 2769 N N . SER A 1 354 ? 62.684 19.510 -26.933 1.00 34.62 346 SER A N 1
ATOM 2770 C CA . SER A 1 354 ? 62.881 18.077 -27.168 1.00 41.62 346 SER A CA 1
ATOM 2771 C C . SER A 1 354 ? 61.600 17.360 -27.576 1.00 52.23 346 SER A C 1
ATOM 2772 O O . SER A 1 354 ? 60.514 17.936 -27.541 1.00 38.30 346 SER A O 1
ATOM 2775 N N . SER A 1 355 ? 61.741 16.098 -27.973 1.00 56.37 347 SER A N 1
ATOM 2776 C CA . SER A 1 355 ? 60.602 15.307 -28.416 1.00 56.73 347 SER A CA 1
ATOM 2777 C C . SER A 1 355 ? 59.710 14.977 -27.225 1.00 54.76 347 SER A C 1
ATOM 2778 O O . SER A 1 355 ? 60.178 14.890 -26.085 1.00 48.09 347 SER A O 1
ATOM 2781 N N . THR A 1 356 ? 58.423 14.801 -27.502 1.00 50.16 348 THR A N 1
ATOM 2782 C CA . THR A 1 356 ? 57.432 14.573 -26.461 1.00 44.67 348 THR A CA 1
ATOM 2783 C C . THR A 1 356 ? 56.562 13.377 -26.824 1.00 46.04 348 THR A C 1
ATOM 2784 O O . THR A 1 356 ? 55.547 13.111 -26.181 1.00 36.56 348 THR A O 1
#

Foldseek 3Di:
DDPDDDDDWAFAKDWQAAPEEPADDFFFQWEWEDDDQKIWTAAGDPPPQAIDDGWIKIAGSVVNYIYTFDEAEPRWPARFGQKYWYDAHQKIWIAWGHHSVQHITHIWIARNVVRYIDGQDDACDPPDHHHFGLWDWEADNFKIKTAKGWGGDDDVGDIDIGGWMWIQGRVVSDIDIADRPDDVGFRFGQWDWYQAPQKIKTAKHWGADPDPPQDDDLRGSIDIDGWMKIAHPVVSDIDTDDADEPPRDAGFGQWFWEYDHQKIKTAKGARAADSVHRNADGFIDQWMWMARNVVRYIDTYDHPDDGDAHFGSWYWYWDDDPRFIWIKTAWGAHNVSDIDGIIMTTGTDDDD

Organism: Thlaspi arvense (NCBI:txid13288)

Nearest PDB structures (foldseek):
  5a10-assembly1_A  TM=1.003E+00  e=2.295E-69  Thlaspi arvense
  5gq0-assembly1_A  TM=9.793E-01  e=7.917E-49  Arabidopsis thaliana
  5gq0-assembly1_B  TM=9.824E-01  e=1.421E-48  Arabidopsis thaliana
  5gqt-assembly1_A  TM=9.512E-01  e=1.561E-39  Arabidopsis thaliana
  8sgf-assembly1_A  TM=8.012E-01  e=4.961E-16  Homo sapiens

InterPro domains:
  IPR015915 Kelch-type beta-propeller [G3DSA:2.120.10.80] (3-212)
  IPR015915 Kelch-type beta-propeller [G3DSA:2.120.10.80] (213-348)
  IPR015915 Kelch-type beta-propeller [SSF117281] (6-295)

GO terms:
  GO:0042802 identical protein binding (F, IDA)
  GO:0042803 protein homodimerization activity (F, IDA)
  GO:0019760 glucosinolate metabolic process (P, IDA)

Solvent-accessible surface area: 15157 Å² total; per-residue (Å²): 160,117,166,172,169,76,70,82,6,97,14,91,10,51,114,13,103,50,116,20,52,103,65,5,50,52,1,0,5,2,0,5,4,24,30,64,73,82,0,15,0,0,0,0,1,52,84,24,61,67,30,40,16,36,48,4,17,13,0,29,18,111,70,51,51,6,51,77,8,50,71,75,56,70,53,0,128,12,139,0,4,2,1,40,1,12,26,22,61,65,77,0,6,0,0,0,0,51,16,106,117,106,95,20,1,2,0,6,5,1,22,26,98,143,74,78,8,124,77,50,27,89,3,65,102,112,98,26,3,44,1,0,3,14,0,2,3,14,26,35,159,47,51,0,8,0,1,0,0,34,8,80,33,48,175,145,54,111,74,111,38,17,51,13,1,10,7,15,28,45,89,122,43,66,42,60,90,26,57,69,30,23,64,124,4,15,63,0,4,30,0,0,0,18,31,4,107,52,78,0,13,0,0,1,0,33,0,46,14,110,61,132,110,58,111,84,92,114,69,35,51,30,54,12,0,42,64,3,11,8,5,36,54,91,68,117,135,45,78,97,20,82,9,73,33,210,29,74,3,70,110,8,0,4,8,0,17,0,20,2,26,42,10,0,0,1,5,0,0,8,54,101,34,11,85,114,58,45,81,13,23,13,42,1,6,115,66,5,5,4,0,16,16,113,85,51,64,3,46,80,9,112,4,40,120,72,132,4,43,40,3,0,11,15,3,15,28,48,15,68,20,141,69,84,112,0,0,0,2,3,0,0,1,35,86,101,41,112,15,9,64,41,0,17,0,0,6,9,88,38,92,57